Protein AF-A0A3C0NCZ4-F1 (afdb_monomer_lite)

Structure (mmCIF, N/CA/C/O backbone):
data_AF-A0A3C0NCZ4-F1
#
_entry.id   AF-A0A3C0NCZ4-F1
#
loop_
_atom_site.group_PDB
_atom_site.id
_atom_site.type_symbol
_atom_site.label_atom_id
_atom_site.label_alt_id
_atom_site.label_comp_id
_atom_site.label_asym_id
_atom_site.label_entity_id
_atom_site.label_seq_id
_atom_site.pdbx_PDB_ins_code
_atom_site.Cartn_x
_atom_site.Cartn_y
_atom_site.Cartn_z
_atom_site.occupancy
_atom_site.B_iso_or_equiv
_atom_site.auth_seq_id
_atom_site.auth_comp_id
_atom_site.auth_asym_id
_atom_site.auth_atom_id
_atom_site.pdbx_PDB_model_num
ATOM 1 N N . ALA A 1 1 ? 17.214 -23.694 -13.775 1.00 41.09 1 ALA A N 1
ATOM 2 C CA . ALA A 1 1 ? 17.554 -22.302 -14.119 1.00 41.09 1 ALA A CA 1
ATOM 3 C C . ALA A 1 1 ? 17.420 -21.487 -12.843 1.00 41.09 1 ALA A C 1
ATOM 5 O O . ALA A 1 1 ? 16.549 -21.857 -12.058 1.00 41.09 1 ALA A O 1
ATOM 6 N N . PRO A 1 2 ? 18.262 -20.471 -12.589 1.00 42.22 2 PRO A N 1
ATOM 7 C CA . PRO A 1 2 ? 17.908 -19.481 -11.577 1.00 42.22 2 PRO A CA 1
ATOM 8 C C . PRO A 1 2 ? 16.531 -18.892 -11.939 1.00 42.22 2 PRO A C 1
ATOM 10 O O . PRO A 1 2 ? 16.208 -18.848 -13.135 1.00 42.22 2 PRO A O 1
ATOM 13 N N . PRO A 1 3 ? 15.695 -18.531 -10.954 1.00 46.59 3 PRO A N 1
ATOM 14 C CA . PRO A 1 3 ? 14.452 -17.834 -11.245 1.00 46.59 3 PRO A CA 1
ATOM 15 C C . PRO A 1 3 ? 14.776 -16.555 -12.022 1.00 46.59 3 PRO A C 1
ATOM 17 O O . PRO A 1 3 ? 15.816 -15.933 -11.803 1.00 46.59 3 PRO A O 1
ATOM 20 N N . LEU A 1 4 ? 13.936 -16.238 -13.009 1.00 49.03 4 LEU A N 1
ATOM 21 C CA . LEU A 1 4 ? 14.057 -15.007 -13.784 1.00 49.03 4 LEU A CA 1
A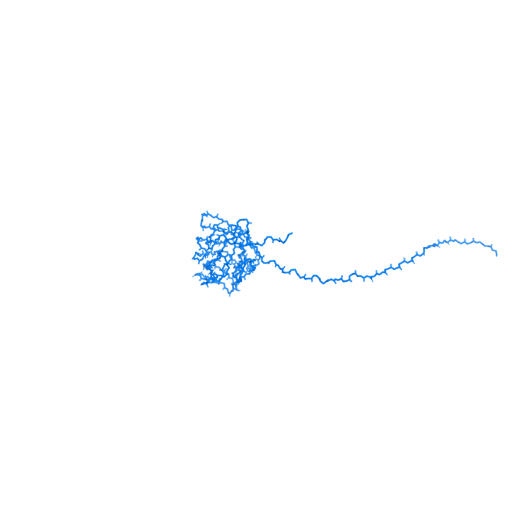TOM 22 C C . LEU A 1 4 ? 13.953 -13.840 -12.801 1.00 49.03 4 LEU A C 1
ATOM 24 O O . LEU A 1 4 ? 12.916 -13.665 -12.166 1.00 49.03 4 LEU A O 1
ATOM 28 N N . GLN A 1 5 ? 15.057 -13.118 -12.632 1.00 53.00 5 GLN A N 1
ATOM 29 C CA . GLN A 1 5 ? 15.050 -11.838 -11.943 1.00 53.00 5 GLN A CA 1
ATOM 30 C C . GLN A 1 5 ? 14.248 -10.872 -12.804 1.00 53.00 5 GLN A C 1
ATOM 32 O O . GLN A 1 5 ? 14.475 -10.837 -14.018 1.00 53.00 5 GLN A O 1
ATOM 37 N N . ALA A 1 6 ? 13.386 -10.074 -12.173 1.00 58.12 6 ALA A N 1
ATOM 38 C CA . ALA A 1 6 ? 12.921 -8.853 -12.805 1.00 58.12 6 ALA A CA 1
ATOM 39 C C . ALA A 1 6 ? 14.141 -8.070 -13.320 1.00 58.12 6 ALA A C 1
ATOM 41 O O . ALA A 1 6 ? 15.210 -8.086 -12.714 1.00 58.12 6 ALA A O 1
ATOM 42 N N . THR A 1 7 ? 14.015 -7.401 -14.454 1.00 64.50 7 THR A N 1
ATOM 43 C CA . THR A 1 7 ? 15.076 -6.604 -15.080 1.00 64.50 7 THR A CA 1
ATOM 44 C C . THR A 1 7 ? 14.614 -5.189 -15.395 1.00 64.50 7 THR A C 1
ATOM 46 O O . THR A 1 7 ? 15.454 -4.317 -15.618 1.00 64.50 7 THR A O 1
ATOM 49 N N . THR A 1 8 ? 13.297 -4.939 -15.411 1.00 76.00 8 THR A N 1
ATOM 50 C CA . THR A 1 8 ? 12.724 -3.640 -15.785 1.00 76.00 8 THR A CA 1
ATOM 51 C C . THR A 1 8 ? 11.415 -3.319 -15.056 1.00 76.00 8 THR A C 1
ATOM 53 O O . THR A 1 8 ? 10.617 -4.205 -14.755 1.00 76.00 8 THR A O 1
ATOM 56 N N . LEU A 1 9 ? 11.177 -2.025 -14.819 1.00 86.62 9 LEU A N 1
ATOM 57 C CA . LEU A 1 9 ? 9.865 -1.471 -14.470 1.00 86.62 9 LEU A CA 1
ATOM 58 C C . LEU A 1 9 ? 9.147 -0.989 -15.737 1.00 86.62 9 LEU A C 1
ATOM 60 O O . LEU A 1 9 ? 9.781 -0.519 -16.683 1.00 86.62 9 LEU A O 1
ATOM 64 N N . SER A 1 10 ? 7.817 -1.091 -15.760 1.00 83.50 10 SER A N 1
ATOM 65 C CA . SER A 1 10 ? 6.991 -0.614 -16.877 1.00 83.50 10 SER A CA 1
ATOM 66 C C . SER A 1 10 ? 6.644 0.868 -16.764 1.00 83.50 10 SER A C 1
ATOM 68 O O . SER A 1 10 ? 6.458 1.537 -17.785 1.00 83.50 10 SER A O 1
ATOM 70 N N . SER A 1 11 ? 6.517 1.388 -15.539 1.00 83.69 11 SER A N 1
ATOM 71 C CA . SER A 1 11 ? 6.101 2.767 -15.308 1.00 83.69 11 SER A CA 1
ATOM 72 C C . SER A 1 11 ? 6.421 3.263 -13.900 1.00 83.69 11 SER A C 1
ATOM 74 O O . SER A 1 11 ? 6.084 2.593 -12.926 1.00 83.69 11 SER A O 1
ATOM 76 N N . ALA A 1 12 ? 6.921 4.500 -13.839 1.00 87.19 12 ALA A N 1
ATOM 77 C CA . ALA A 1 12 ? 6.997 5.348 -12.644 1.00 87.19 12 ALA A CA 1
ATOM 78 C C . ALA A 1 12 ? 5.693 6.136 -12.365 1.00 87.19 12 ALA A C 1
ATOM 80 O O . ALA A 1 12 ? 5.651 7.115 -11.624 1.00 87.19 12 ALA A O 1
ATOM 81 N N . SER A 1 13 ? 4.612 5.822 -13.088 1.00 89.75 13 SER A N 1
ATOM 82 C CA . SER A 1 13 ? 3.319 6.499 -12.967 1.00 89.75 13 SER A CA 1
ATOM 83 C C . SER A 1 13 ? 2.225 5.499 -12.621 1.00 89.75 13 SER A C 1
ATOM 85 O O . SER A 1 13 ? 1.269 5.298 -13.378 1.00 89.75 13 SER A O 1
ATOM 87 N N . THR A 1 14 ? 2.361 4.885 -11.451 1.00 94.19 14 THR A N 1
ATOM 88 C CA . THR A 1 14 ? 1.405 3.906 -10.931 1.00 94.19 14 THR A CA 1
ATOM 89 C C . THR A 1 14 ? 0.180 4.597 -10.357 1.00 94.19 14 THR A C 1
ATOM 91 O O . THR A 1 14 ? 0.262 5.676 -9.780 1.00 94.19 14 THR A O 1
ATOM 94 N N . SER A 1 15 ? -0.986 3.987 -10.533 1.00 95.56 15 SER A N 1
ATOM 95 C CA . SER A 1 15 ? -2.255 4.466 -9.993 1.00 95.56 15 SER A CA 1
ATOM 96 C C . SER A 1 15 ? -3.005 3.302 -9.364 1.00 95.56 15 SER A C 1
ATOM 98 O O . SER A 1 15 ? -2.612 2.144 -9.516 1.00 95.56 15 SER A O 1
ATOM 100 N N . GLY A 1 16 ? -4.124 3.592 -8.710 1.00 94.56 16 GLY A N 1
ATOM 101 C CA . GLY A 1 16 ? -4.968 2.608 -8.040 1.00 94.56 16 GLY A CA 1
ATOM 102 C C . GLY A 1 16 ? -5.447 1.497 -8.962 1.00 94.56 16 GLY A C 1
ATOM 103 O O . GLY A 1 16 ? -5.660 0.379 -8.498 1.00 94.56 16 GLY A O 1
ATOM 104 N N . TYR A 1 17 ? -5.561 1.792 -10.257 1.00 95.88 17 TYR A N 1
ATOM 105 C CA . TYR A 1 17 ? -5.889 0.823 -11.297 1.00 95.88 17 TYR A CA 1
ATOM 106 C C . TYR A 1 17 ? -4.787 -0.232 -11.483 1.00 95.88 17 TYR A C 1
ATOM 108 O O . TYR A 1 17 ? -5.081 -1.421 -11.581 1.00 95.88 17 TYR A O 1
ATOM 116 N N . HIS A 1 18 ? -3.519 0.187 -11.495 1.00 95.88 18 HIS A N 1
ATOM 117 C CA . HIS A 1 18 ? -2.373 -0.693 -11.743 1.00 95.88 18 HIS A CA 1
ATOM 118 C C . HIS A 1 18 ? -2.085 -1.651 -10.580 1.00 95.88 18 HIS A C 1
ATOM 120 O O . HIS A 1 18 ? -1.443 -2.671 -10.779 1.00 95.88 18 HIS A O 1
ATOM 126 N N . MET A 1 19 ? -2.583 -1.348 -9.381 1.00 96.38 19 MET A N 1
ATOM 127 C CA . MET A 1 19 ? -2.298 -2.101 -8.155 1.00 96.38 19 MET A CA 1
ATOM 128 C C . MET A 1 19 ? -3.267 -3.266 -7.902 1.00 96.38 19 MET A C 1
ATOM 130 O O . MET A 1 19 ? -3.262 -3.840 -6.811 1.00 96.38 19 MET A O 1
ATOM 134 N N . ALA A 1 20 ? -4.128 -3.606 -8.867 1.00 97.12 20 ALA A N 1
ATOM 135 C CA . ALA A 1 20 ? -5.077 -4.709 -8.737 1.00 97.12 20 ALA A CA 1
ATOM 136 C C . ALA A 1 20 ? -4.357 -6.015 -8.358 1.00 97.12 20 ALA A C 1
ATOM 138 O O . ALA A 1 20 ? -3.442 -6.445 -9.049 1.00 97.12 20 ALA A O 1
ATOM 139 N N . GLY A 1 21 ? -4.781 -6.641 -7.258 1.00 97.50 21 GLY A N 1
ATOM 140 C CA . GLY A 1 21 ? -4.110 -7.801 -6.664 1.00 97.50 21 GLY A CA 1
ATOM 141 C C . GLY A 1 21 ? -3.328 -7.491 -5.386 1.00 97.50 21 GLY A C 1
ATOM 142 O O . GLY A 1 21 ? -3.195 -8.390 -4.565 1.00 97.50 21 GLY A O 1
ATOM 143 N N . THR A 1 22 ? -2.904 -6.238 -5.161 1.00 98.44 22 THR A N 1
ATOM 144 C CA . THR A 1 22 ? -2.272 -5.781 -3.902 1.00 98.44 22 THR A CA 1
ATOM 145 C C . THR A 1 22 ? -3.061 -6.257 -2.690 1.00 98.44 22 THR A C 1
ATOM 147 O O . THR A 1 22 ? -4.284 -6.176 -2.676 1.00 98.44 22 THR A O 1
ATOM 150 N N . GLU A 1 23 ? -2.391 -6.716 -1.644 1.00 98.81 23 GLU A N 1
ATOM 151 C CA . GLU A 1 23 ? -3.057 -7.189 -0.434 1.00 98.81 23 GLU A CA 1
ATOM 152 C C . GLU A 1 23 ? -2.975 -6.133 0.665 1.00 98.81 23 GLU A C 1
ATOM 154 O O . GLU A 1 23 ? -1.892 -5.691 1.052 1.00 98.81 23 GLU A O 1
ATOM 159 N N . VAL A 1 24 ? -4.130 -5.753 1.206 1.00 98.88 24 VAL A N 1
ATOM 160 C CA . VAL A 1 24 ? -4.227 -4.857 2.359 1.00 98.88 24 VAL A CA 1
ATOM 161 C C . VAL A 1 24 ? -4.656 -5.670 3.565 1.00 98.88 24 VAL A C 1
ATOM 163 O O . VAL A 1 24 ? -5.721 -6.280 3.552 1.00 98.88 24 VAL A O 1
ATOM 166 N N . THR A 1 25 ? -3.823 -5.676 4.601 1.00 98.88 25 THR A N 1
ATOM 167 C CA . THR A 1 25 ? -4.076 -6.378 5.861 1.00 98.88 25 THR A CA 1
ATOM 168 C C . THR A 1 25 ? -4.256 -5.382 6.996 1.00 98.88 25 THR A C 1
ATOM 170 O O . THR A 1 25 ? -3.382 -4.548 7.241 1.00 98.88 25 THR A O 1
ATOM 173 N N . VAL A 1 26 ? -5.367 -5.498 7.719 1.00 98.81 26 VAL A N 1
ATOM 174 C CA . VAL A 1 26 ? -5.687 -4.699 8.904 1.00 98.81 26 VAL A CA 1
ATOM 175 C C . VAL A 1 26 ? -5.687 -5.610 10.123 1.00 98.81 26 VAL A C 1
ATOM 177 O O . VAL A 1 26 ? -6.422 -6.592 10.161 1.00 98.81 26 VAL A O 1
ATOM 180 N N . ASN A 1 27 ? -4.869 -5.286 11.123 1.00 98.69 27 ASN A N 1
ATOM 181 C CA . ASN A 1 27 ? -4.836 -5.992 12.402 1.00 98.69 27 ASN A CA 1
ATOM 182 C C . ASN A 1 27 ? -5.501 -5.133 13.476 1.00 98.69 27 ASN A C 1
ATOM 184 O O . ASN A 1 27 ? -5.217 -3.937 13.578 1.00 98.69 27 ASN A O 1
ATOM 188 N N . PHE A 1 28 ? -6.354 -5.743 14.293 1.00 98.31 28 PHE A N 1
ATOM 189 C CA . PHE A 1 28 ? -7.167 -5.039 15.285 1.00 98.31 28 PHE A CA 1
ATOM 190 C C . PHE A 1 28 ? -6.631 -5.229 16.708 1.00 98.31 28 PHE A C 1
ATOM 192 O O . PHE A 1 28 ? -6.015 -6.249 17.024 1.00 98.31 28 PHE A O 1
ATOM 199 N N . PHE A 1 29 ? -6.863 -4.248 17.583 1.00 95.00 29 PHE A N 1
ATOM 200 C CA . PHE A 1 29 ? -6.371 -4.267 18.967 1.00 95.00 29 PHE A CA 1
ATOM 201 C C . PHE A 1 29 ? -7.010 -5.351 19.833 1.00 95.00 29 PHE A C 1
ATOM 203 O O . PHE A 1 29 ? -6.341 -5.930 20.689 1.00 95.00 29 PHE A O 1
ATOM 210 N N . SER A 1 30 ? -8.284 -5.663 19.598 1.00 93.81 30 SER A N 1
ATOM 211 C CA . SER A 1 30 ? -8.969 -6.786 20.247 1.00 93.81 30 SER A CA 1
ATOM 212 C C . SER A 1 30 ? -8.443 -8.157 19.802 1.00 93.81 30 SER A C 1
ATOM 214 O O . SER A 1 30 ? -8.836 -9.183 20.363 1.00 93.81 30 SER A O 1
ATOM 216 N N . GLY A 1 31 ? -7.519 -8.179 18.839 1.00 91.06 31 GLY A N 1
ATOM 217 C CA . GLY A 1 31 ? -7.056 -9.369 18.149 1.00 91.06 31 GLY A CA 1
ATOM 218 C C . GLY A 1 31 ? -7.842 -9.616 16.863 1.00 91.06 31 GLY A C 1
ATOM 219 O O . GLY A 1 31 ? -8.908 -9.056 16.626 1.00 91.06 31 GLY A O 1
ATOM 220 N N . GLY A 1 32 ? -7.297 -10.479 16.009 1.00 95.38 32 GLY A N 1
ATOM 221 C CA . GLY A 1 32 ? -7.847 -10.736 14.681 1.00 95.38 32 GLY A CA 1
ATOM 222 C C . GLY A 1 32 ? -7.230 -9.855 13.598 1.00 95.38 32 GLY A C 1
ATOM 223 O O . GLY A 1 32 ? -6.566 -8.849 13.859 1.00 95.38 32 GLY A O 1
ATOM 224 N N . SER A 1 33 ? -7.420 -10.299 12.362 1.00 98.06 33 SER A N 1
ATOM 225 C CA . SER A 1 33 ? -6.849 -9.692 11.170 1.00 98.06 33 SER A CA 1
ATOM 226 C C . SER A 1 33 ? -7.796 -9.903 9.998 1.00 98.06 33 SER A C 1
ATOM 228 O O . SER A 1 33 ? -8.473 -10.932 9.929 1.00 98.06 33 SER A O 1
ATOM 230 N N . GLU A 1 34 ? -7.839 -8.941 9.088 1.00 98.56 34 GLU A N 1
ATOM 231 C CA . GLU A 1 34 ? -8.558 -9.051 7.825 1.00 98.56 34 GLU A CA 1
ATOM 232 C C . GLU A 1 34 ? -7.629 -8.651 6.683 1.00 98.56 34 GLU A C 1
ATOM 234 O O . GLU A 1 34 ? -7.069 -7.555 6.691 1.00 98.56 34 GLU A O 1
ATOM 239 N N . THR A 1 35 ? -7.489 -9.537 5.698 1.00 98.75 35 THR A N 1
ATOM 240 C CA . THR A 1 35 ? -6.734 -9.285 4.468 1.00 98.75 35 THR A CA 1
ATOM 241 C C . THR A 1 35 ? -7.694 -9.245 3.289 1.00 98.75 35 THR A C 1
ATOM 243 O O . THR A 1 35 ? -8.480 -10.172 3.094 1.00 98.75 35 THR A O 1
ATOM 246 N N . VAL A 1 36 ? -7.620 -8.180 2.493 1.00 98.81 36 VAL A N 1
ATOM 247 C CA . VAL A 1 36 ? -8.436 -7.995 1.289 1.00 98.81 36 VAL A CA 1
ATOM 248 C C . VAL A 1 36 ? -7.540 -7.639 0.111 1.00 98.81 36 VAL A C 1
ATOM 250 O O . VAL A 1 36 ? -6.656 -6.789 0.227 1.00 98.81 36 VAL A O 1
ATOM 253 N N . SER A 1 37 ? -7.796 -8.273 -1.034 1.00 98.56 37 SER A N 1
ATOM 254 C CA . SER A 1 37 ? -7.146 -7.934 -2.298 1.00 98.56 37 SER A CA 1
ATOM 255 C C . SER A 1 37 ? -7.750 -6.670 -2.909 1.00 98.56 37 SER A C 1
ATOM 257 O O . SER A 1 37 ? -8.968 -6.491 -2.965 1.00 98.56 37 SER A O 1
ATOM 259 N N . TRP A 1 38 ? -6.875 -5.811 -3.403 1.00 98.56 38 TRP A N 1
ATOM 260 C CA . TRP A 1 38 ? -7.176 -4.566 -4.078 1.00 98.56 38 TRP A CA 1
ATOM 261 C C . TRP A 1 38 ? -7.805 -4.830 -5.441 1.00 98.56 38 TRP A C 1
ATOM 263 O O . TRP A 1 38 ? -7.323 -5.664 -6.211 1.00 98.56 38 TRP A O 1
ATOM 273 N N . ILE A 1 39 ? -8.853 -4.082 -5.763 1.00 98.31 39 ILE A N 1
ATOM 274 C CA . ILE A 1 39 ? -9.523 -4.132 -7.059 1.00 98.31 39 ILE A CA 1
ATOM 275 C C . ILE A 1 39 ? -9.476 -2.763 -7.728 1.00 98.31 39 ILE A C 1
ATOM 277 O O . ILE A 1 39 ? -9.625 -1.730 -7.077 1.00 98.31 39 ILE A O 1
ATOM 281 N N . ALA A 1 40 ? -9.305 -2.754 -9.045 1.00 97.50 40 ALA A N 1
ATOM 282 C CA . ALA A 1 40 ? -9.480 -1.552 -9.845 1.00 97.50 40 ALA A CA 1
ATOM 283 C C . ALA A 1 40 ? -10.974 -1.220 -9.993 1.00 97.50 40 ALA A C 1
ATOM 285 O O . ALA A 1 40 ? -11.786 -2.106 -10.266 1.00 97.50 40 ALA A O 1
ATOM 286 N N . THR A 1 41 ? -11.341 0.051 -9.837 1.00 96.88 41 THR A N 1
ATOM 287 C CA . THR A 1 41 ? -12.735 0.518 -9.960 1.00 96.88 41 THR A CA 1
ATOM 288 C C . THR A 1 41 ? -12.981 1.321 -11.231 1.00 96.88 41 THR A C 1
ATOM 290 O O . THR A 1 41 ? -14.096 1.339 -11.746 1.00 96.88 41 THR A O 1
ATOM 293 N N . ASP A 1 42 ? -11.945 1.981 -11.741 1.00 95.25 42 ASP A N 1
ATOM 294 C CA . ASP A 1 42 ? -11.931 2.702 -13.011 1.00 95.25 42 ASP A CA 1
ATOM 295 C C . ASP A 1 42 ? -10.493 2.734 -13.557 1.00 95.25 42 ASP A C 1
ATOM 297 O O . ASP A 1 42 ? -9.618 2.066 -13.017 1.00 95.25 42 ASP A O 1
ATOM 301 N N . SER A 1 43 ? -10.226 3.501 -14.616 1.00 94.19 43 SER A N 1
ATOM 302 C CA . SER A 1 43 ? -8.907 3.558 -15.263 1.00 94.19 43 SER A CA 1
ATOM 303 C C . SER A 1 43 ? -7.783 4.189 -14.427 1.00 94.19 43 SER A C 1
ATOM 305 O O . SER A 1 43 ? -6.636 4.172 -14.859 1.00 94.19 43 SER A O 1
ATOM 307 N N . MET A 1 44 ? -8.086 4.794 -13.278 1.00 95.31 44 MET A N 1
ATOM 308 C CA . MET A 1 44 ? -7.132 5.514 -12.425 1.00 95.31 44 MET A CA 1
ATOM 309 C C . MET A 1 44 ? -7.245 5.166 -10.936 1.00 95.31 44 MET A C 1
ATOM 311 O O . MET A 1 44 ? -6.372 5.556 -10.161 1.00 95.31 44 MET A O 1
ATOM 315 N N . THR A 1 45 ? -8.311 4.485 -10.526 1.00 97.62 45 THR A N 1
ATOM 316 C CA . THR A 1 45 ? -8.670 4.279 -9.122 1.00 97.62 45 THR A CA 1
ATOM 317 C C . THR A 1 45 ? -8.761 2.800 -8.795 1.00 97.62 45 THR A C 1
ATOM 319 O O . THR A 1 45 ? -9.206 1.984 -9.606 1.00 97.62 45 THR A O 1
ATOM 322 N N . GLY A 1 46 ? -8.401 2.464 -7.561 1.00 98.19 46 GLY A N 1
ATOM 323 C CA . GLY A 1 46 ? -8.719 1.173 -6.980 1.00 98.19 46 GLY A CA 1
ATOM 324 C C . GLY A 1 46 ? -8.974 1.258 -5.482 1.00 98.19 46 GLY A C 1
ATOM 325 O O . GLY A 1 46 ? -8.781 2.305 -4.851 1.00 98.19 46 GLY A O 1
ATOM 326 N N . ILE A 1 47 ? -9.470 0.152 -4.937 1.00 98.56 47 ILE A N 1
ATOM 327 C CA . ILE A 1 47 ? -9.941 0.048 -3.561 1.00 98.56 47 ILE A CA 1
ATOM 328 C C . ILE A 1 47 ? -9.698 -1.355 -2.993 1.00 98.56 47 ILE A C 1
ATOM 330 O O . ILE A 1 47 ? -9.832 -2.355 -3.695 1.00 98.56 47 ILE A O 1
ATOM 334 N N . ALA A 1 48 ? -9.431 -1.430 -1.695 1.00 98.75 48 ALA A N 1
ATOM 335 C CA . ALA A 1 48 ? -9.637 -2.611 -0.866 1.00 98.75 48 ALA A CA 1
ATOM 336 C C . ALA A 1 48 ? -10.664 -2.258 0.219 1.00 98.75 48 ALA A C 1
ATOM 338 O O . ALA A 1 48 ? -10.568 -1.198 0.837 1.00 98.75 48 ALA A O 1
ATOM 339 N N . SER A 1 49 ? -11.668 -3.104 0.444 1.00 98.62 49 SER A N 1
ATOM 340 C CA . SER A 1 49 ? -12.706 -2.849 1.449 1.00 98.62 49 SER A CA 1
ATOM 341 C C . SER A 1 49 ? -12.986 -4.107 2.249 1.00 98.62 49 SER A C 1
ATOM 343 O O . SER A 1 49 ? -13.306 -5.143 1.671 1.00 98.62 49 SER A O 1
ATOM 345 N N . GLY A 1 50 ? -12.904 -3.984 3.569 1.00 98.19 50 GLY A N 1
ATOM 346 C CA . GLY A 1 50 ? -13.238 -5.041 4.512 1.00 98.19 50 GLY A CA 1
ATOM 347 C C . GLY A 1 50 ? -14.329 -4.608 5.482 1.00 98.19 50 GLY A C 1
ATOM 348 O O . GLY A 1 50 ? -15.138 -3.713 5.212 1.00 98.19 50 GLY A O 1
ATOM 349 N N . THR A 1 51 ? -14.360 -5.249 6.641 1.00 97.62 51 THR A N 1
ATOM 350 C CA . THR A 1 51 ? -15.385 -5.041 7.658 1.00 97.62 51 THR A CA 1
ATOM 351 C C . THR A 1 51 ? -15.134 -3.741 8.422 1.00 97.62 51 THR A C 1
ATOM 353 O O . THR A 1 51 ? -14.278 -3.664 9.299 1.00 97.62 51 THR A O 1
ATOM 356 N N . ASN A 1 52 ? -15.932 -2.710 8.125 1.00 98.06 52 ASN A N 1
ATOM 357 C CA . ASN A 1 52 ? -15.823 -1.355 8.691 1.00 98.06 52 ASN A CA 1
ATOM 358 C C . ASN A 1 52 ? -14.536 -0.605 8.327 1.00 98.06 52 ASN A C 1
ATOM 360 O O . ASN A 1 52 ? -14.186 0.361 9.006 1.00 98.06 52 ASN A O 1
ATOM 364 N N . TRP A 1 53 ? -13.843 -1.010 7.266 1.00 98.69 53 TRP A N 1
ATOM 365 C CA . TRP A 1 53 ? -12.728 -0.246 6.725 1.00 98.69 53 TRP A CA 1
ATOM 366 C C . TRP A 1 53 ? -12.680 -0.285 5.212 1.00 98.69 53 TRP A C 1
ATOM 368 O O . TRP A 1 53 ? -13.166 -1.214 4.566 1.00 98.69 53 TRP A O 1
ATOM 378 N N . SER A 1 54 ? -12.047 0.735 4.655 1.00 98.75 54 SER A N 1
ATOM 379 C CA . SER A 1 54 ? -11.694 0.775 3.249 1.00 98.75 54 SER A CA 1
ATOM 380 C C . SER A 1 54 ? -10.392 1.527 3.051 1.00 98.75 54 SER A C 1
ATOM 382 O O . SER A 1 54 ? -10.026 2.410 3.827 1.00 98.75 54 SER A O 1
ATOM 384 N N . MET A 1 55 ? -9.690 1.171 1.989 1.00 98.75 55 MET A N 1
ATOM 385 C CA . MET A 1 55 ? -8.505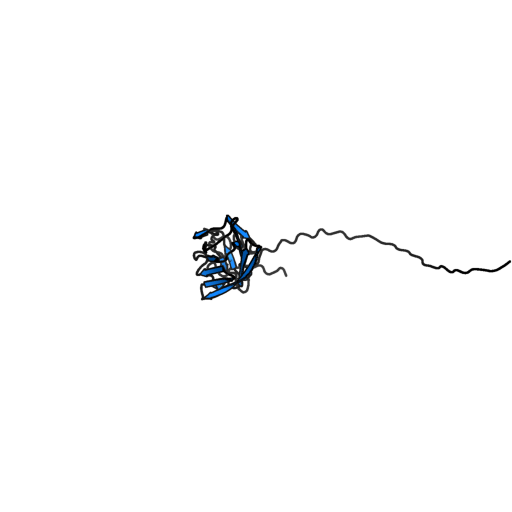 1.854 1.525 1.00 98.75 55 MET A CA 1
ATOM 386 C C . MET A 1 55 ? -8.646 2.112 0.035 1.00 98.75 55 MET A C 1
ATOM 388 O O . MET A 1 55 ? -8.940 1.186 -0.710 1.00 98.75 55 MET A O 1
ATOM 392 N N . SER A 1 56 ? -8.444 3.349 -0.401 1.00 98.69 56 SER A N 1
ATOM 393 C CA . SER A 1 56 ? -8.521 3.722 -1.814 1.00 98.69 56 SER A CA 1
ATOM 394 C C . SER A 1 56 ? -7.325 4.555 -2.228 1.00 98.69 56 SER A C 1
ATOM 396 O O . SER A 1 56 ? -6.807 5.337 -1.431 1.00 98.69 56 SER A O 1
ATOM 398 N N . GLN A 1 57 ? -6.952 4.453 -3.494 1.00 98.31 57 GLN A N 1
ATOM 399 C CA . GLN A 1 57 ? -5.954 5.309 -4.116 1.00 98.31 57 GLN A CA 1
ATOM 400 C C . GLN A 1 57 ? -6.461 5.675 -5.510 1.00 98.31 57 GLN A C 1
ATOM 402 O O . GLN A 1 57 ? -6.975 4.815 -6.230 1.00 98.31 57 GLN A O 1
ATOM 407 N N . SER A 1 58 ? -6.365 6.958 -5.858 1.00 96.50 58 SER A N 1
ATOM 408 C CA . SER A 1 58 ? -6.709 7.463 -7.186 1.00 96.50 58 SER A CA 1
ATOM 409 C C . SER A 1 58 ? -5.590 8.328 -7.749 1.00 96.50 58 SER A C 1
ATOM 411 O O . SER A 1 58 ? -4.892 9.032 -7.015 1.00 96.50 58 SER A O 1
ATOM 413 N N . ASN A 1 59 ? -5.483 8.339 -9.078 1.00 95.12 59 ASN A N 1
ATOM 414 C CA . ASN A 1 59 ? -4.436 9.047 -9.819 1.00 95.12 59 ASN A CA 1
ATOM 415 C C . ASN A 1 59 ? -3.031 8.502 -9.515 1.00 95.12 59 ASN A C 1
ATOM 417 O O . ASN A 1 59 ? -2.882 7.436 -8.932 1.00 95.12 59 ASN A O 1
ATOM 421 N N . ASN A 1 60 ? -1.991 9.205 -9.963 1.00 96.56 60 ASN A N 1
ATOM 422 C CA . ASN A 1 60 ? -0.606 8.775 -9.789 1.00 96.56 60 ASN A CA 1
ATOM 423 C C . ASN A 1 60 ? -0.196 8.781 -8.297 1.00 96.56 60 ASN A C 1
ATOM 425 O O . ASN A 1 60 ? -0.341 9.814 -7.646 1.00 96.56 60 ASN A O 1
ATOM 429 N N . THR A 1 61 ? 0.346 7.678 -7.773 1.00 97.62 61 THR A N 1
ATOM 430 C CA . THR A 1 61 ? 0.765 7.486 -6.368 1.00 97.62 61 THR A CA 1
ATOM 431 C C . THR A 1 61 ? 1.841 8.449 -5.873 1.00 97.62 61 THR A C 1
ATOM 433 O O . THR A 1 61 ? 1.868 8.763 -4.683 1.00 97.62 61 THR A O 1
ATOM 436 N N . PHE A 1 62 ? 2.647 9.021 -6.766 1.00 96.88 62 PHE A N 1
ATOM 437 C CA . PHE A 1 62 ? 3.672 10.013 -6.436 1.00 96.88 62 PHE A CA 1
ATOM 438 C C . PHE A 1 62 ? 3.078 11.297 -5.822 1.00 96.88 62 PHE A C 1
ATOM 440 O O . PHE A 1 62 ? 3.708 12.009 -5.026 1.00 96.88 62 PHE A O 1
ATOM 447 N N . SER A 1 63 ? 1.833 11.622 -6.188 1.00 95.62 63 SER A N 1
ATOM 448 C CA . SER A 1 63 ? 1.160 12.867 -5.784 1.00 95.62 63 SER A CA 1
ATOM 449 C C . SER A 1 63 ? -0.279 12.693 -5.295 1.00 95.62 63 SER A C 1
ATOM 451 O O . SER A 1 63 ? -0.757 13.517 -4.514 1.00 95.62 63 SER A O 1
ATOM 453 N N . GLY A 1 64 ? -0.963 11.640 -5.734 1.00 97.00 64 GLY A N 1
ATOM 454 C CA . GLY A 1 64 ? -2.325 11.286 -5.368 1.00 97.00 64 GLY A CA 1
ATOM 455 C C . GLY A 1 64 ? -2.362 10.535 -4.037 1.00 97.00 64 GLY A C 1
ATOM 456 O O . GLY A 1 64 ? -1.622 9.563 -3.871 1.00 97.00 64 GLY A O 1
ATOM 457 N N . PRO A 1 65 ? -3.206 10.959 -3.080 1.00 97.94 65 PRO A N 1
ATOM 458 C CA . PRO A 1 65 ? -3.226 10.355 -1.763 1.00 97.94 65 PRO A CA 1
ATOM 459 C C . PRO A 1 65 ? -3.889 8.984 -1.739 1.00 97.94 65 PRO A C 1
ATOM 461 O O . PRO A 1 65 ? -4.907 8.730 -2.386 1.00 97.94 65 PRO A O 1
ATOM 464 N N . TRP A 1 66 ? -3.333 8.141 -0.883 1.00 98.69 66 TRP A N 1
ATOM 465 C CA . TRP A 1 66 ? -3.992 6.985 -0.315 1.00 98.69 66 TRP A CA 1
ATOM 466 C C . TRP A 1 66 ? -4.924 7.456 0.797 1.00 98.69 66 TRP A C 1
ATOM 468 O O . TRP A 1 66 ? -4.518 8.231 1.664 1.00 98.69 66 TRP A O 1
ATOM 478 N N . ILE A 1 67 ? -6.165 6.980 0.785 1.00 98.75 67 ILE A N 1
ATOM 479 C CA . ILE A 1 67 ? -7.168 7.275 1.809 1.00 98.75 67 ILE A CA 1
ATOM 480 C C . ILE A 1 67 ? -7.519 5.975 2.518 1.00 98.75 67 ILE A C 1
ATOM 482 O O . ILE A 1 67 ? -8.054 5.065 1.891 1.00 98.75 67 ILE A O 1
ATOM 486 N N . PHE A 1 68 ? -7.245 5.904 3.817 1.00 98.81 68 PHE A N 1
ATOM 487 C CA . PHE A 1 68 ? -7.661 4.810 4.687 1.00 98.81 68 PHE A CA 1
ATOM 488 C C . PHE A 1 68 ? -8.773 5.288 5.618 1.00 98.81 68 PHE A C 1
ATOM 490 O O . PHE A 1 68 ? -8.637 6.316 6.281 1.00 98.81 68 PHE A O 1
ATOM 497 N N . ASN A 1 69 ? -9.871 4.543 5.663 1.00 98.69 69 ASN A N 1
ATOM 498 C CA . ASN A 1 69 ? -11.022 4.799 6.516 1.00 98.69 69 ASN A CA 1
ATOM 499 C C . ASN A 1 69 ? -11.268 3.594 7.406 1.00 98.69 69 ASN A C 1
ATOM 501 O O . ASN A 1 69 ? -11.280 2.467 6.919 1.00 98.69 69 ASN A O 1
ATOM 505 N N . TYR A 1 70 ? -11.555 3.841 8.677 1.00 98.62 70 TYR A N 1
ATOM 506 C CA . TYR A 1 70 ? -12.014 2.835 9.616 1.00 98.62 70 TYR A CA 1
ATOM 507 C C . TYR A 1 70 ? -13.113 3.414 10.515 1.00 98.62 70 TYR A C 1
ATOM 509 O O . TYR A 1 70 ? -12.948 4.463 11.142 1.00 98.62 70 TYR A O 1
ATOM 517 N N . SER A 1 71 ? -14.243 2.713 10.579 1.00 97.88 71 SER A N 1
ATOM 518 C CA . SER A 1 71 ? -15.451 3.107 11.313 1.00 97.88 71 SER A CA 1
ATOM 519 C C . SER A 1 71 ? -15.944 2.028 12.282 1.00 97.88 71 SER A C 1
ATOM 521 O O . SER A 1 71 ? -17.112 2.039 12.671 1.00 97.88 71 SER A O 1
ATOM 523 N N . GLY A 1 72 ? -15.098 1.049 12.616 1.00 96.31 72 GLY A N 1
ATOM 524 C CA . GLY A 1 72 ? -15.444 -0.010 13.562 1.00 96.31 72 GLY A CA 1
ATOM 525 C C . GLY A 1 72 ? -15.419 0.465 15.019 1.00 96.31 72 GLY A C 1
ATOM 526 O O . GLY A 1 72 ? -14.961 1.563 15.325 1.00 96.31 72 GLY A O 1
ATOM 527 N N . LEU A 1 73 ? -15.936 -0.379 15.918 1.00 94.12 73 LEU A N 1
ATOM 528 C CA . LEU A 1 73 ? -15.996 -0.095 17.361 1.00 94.12 73 LEU A CA 1
ATOM 529 C C . LEU A 1 73 ? -14.687 -0.410 18.106 1.00 94.12 73 LEU A C 1
ATOM 531 O O . LEU A 1 73 ? -14.459 0.150 19.174 1.00 94.12 73 LEU A O 1
ATOM 535 N N . ASP A 1 74 ? -13.861 -1.314 17.572 1.00 95.31 74 ASP A N 1
ATOM 536 C CA . ASP A 1 74 ? -12.483 -1.528 18.041 1.00 95.31 74 ASP A CA 1
ATOM 537 C C . ASP A 1 74 ? -11.555 -0.447 17.453 1.00 95.31 74 ASP A C 1
ATOM 539 O O . ASP A 1 74 ? -12.033 0.495 16.832 1.00 95.31 74 ASP A O 1
ATOM 543 N N . SER A 1 75 ? -10.241 -0.586 17.569 1.00 97.25 75 SER A N 1
ATOM 544 C CA . SER A 1 75 ? -9.250 0.246 16.894 1.00 97.25 75 SER A CA 1
ATOM 545 C C . SER A 1 75 ? -8.259 -0.595 16.089 1.00 97.25 75 SER A C 1
ATOM 547 O O . SER A 1 75 ? -8.021 -1.771 16.377 1.00 97.25 75 SER A O 1
ATOM 549 N N . VAL A 1 76 ? -7.671 0.011 15.059 1.00 98.56 76 VAL A N 1
ATOM 550 C CA . VAL A 1 76 ? -6.660 -0.646 14.220 1.00 98.56 76 VAL A CA 1
ATOM 551 C C . VAL A 1 76 ? -5.295 -0.559 14.901 1.00 98.56 76 VAL A C 1
ATOM 553 O O . VAL A 1 76 ? -4.820 0.532 15.207 1.00 98.56 76 VAL A O 1
ATOM 556 N N . ALA A 1 77 ? -4.659 -1.706 15.130 1.00 98.62 77 ALA A N 1
ATOM 557 C CA . ALA A 1 77 ? -3.311 -1.806 15.683 1.00 98.62 77 ALA A CA 1
ATOM 558 C C . ALA A 1 77 ? -2.239 -1.612 14.609 1.00 98.62 77 ALA A C 1
ATOM 560 O O . ALA A 1 77 ? -1.256 -0.897 14.820 1.00 98.62 77 ALA A O 1
ATOM 561 N N . SER A 1 78 ? -2.435 -2.222 13.439 1.00 98.75 78 SER A N 1
ATOM 562 C CA . SER A 1 78 ? -1.539 -2.037 12.303 1.00 98.75 78 SER A CA 1
ATOM 563 C C . SER A 1 78 ? -2.240 -2.208 10.963 1.00 98.75 78 SER A C 1
ATOM 565 O O . SER A 1 78 ? -3.241 -2.914 10.838 1.00 98.75 78 SER A O 1
ATOM 567 N N . LEU A 1 79 ? -1.671 -1.545 9.963 1.00 98.81 79 LEU A N 1
ATOM 568 C CA . LEU A 1 79 ? -2.048 -1.606 8.560 1.00 98.81 79 LEU A CA 1
ATOM 569 C C . LEU A 1 79 ? -0.814 -2.043 7.771 1.00 98.81 79 LEU A C 1
ATOM 571 O O . LEU A 1 79 ? 0.255 -1.451 7.917 1.00 98.81 79 LEU A O 1
ATOM 575 N N . MET A 1 80 ? -0.952 -3.070 6.943 1.00 98.88 80 MET A N 1
ATOM 576 C CA . MET A 1 80 ? 0.102 -3.560 6.060 1.00 98.88 80 MET A CA 1
ATOM 577 C C . MET A 1 80 ? -0.408 -3.588 4.624 1.00 98.88 80 MET A C 1
ATOM 579 O O . MET A 1 80 ? -1.496 -4.095 4.363 1.00 98.88 80 MET A O 1
ATOM 583 N N . ILE A 1 81 ? 0.394 -3.064 3.706 1.00 98.88 81 ILE A N 1
ATOM 584 C CA . ILE A 1 81 ? 0.113 -3.033 2.274 1.00 98.88 81 ILE A CA 1
ATOM 585 C C . ILE A 1 81 ? 1.222 -3.829 1.592 1.00 98.88 81 ILE A C 1
ATOM 587 O O . ILE A 1 81 ? 2.375 -3.398 1.606 1.00 98.88 81 ILE A O 1
ATOM 591 N N . ASN A 1 82 ? 0.877 -4.990 1.040 1.00 98.75 82 ASN A N 1
ATOM 592 C CA . ASN A 1 82 ? 1.765 -5.849 0.262 1.00 98.75 82 ASN A CA 1
ATOM 593 C C . ASN A 1 82 ? 1.440 -5.671 -1.223 1.00 98.75 82 ASN A C 1
ATOM 595 O O . ASN A 1 82 ? 0.415 -6.156 -1.703 1.00 98.75 82 ASN A O 1
ATOM 599 N N . VAL A 1 83 ? 2.302 -4.950 -1.935 1.00 98.38 83 VAL A N 1
ATOM 600 C CA . VAL A 1 83 ? 2.070 -4.534 -3.325 1.00 98.38 83 VAL A CA 1
ATOM 601 C C . VAL A 1 83 ? 2.566 -5.547 -4.362 1.00 98.38 83 VAL A C 1
ATOM 603 O O . VAL A 1 83 ? 2.133 -5.517 -5.513 1.00 98.38 83 VAL A O 1
ATOM 606 N N . ILE A 1 84 ? 3.387 -6.519 -3.949 1.00 97.00 84 ILE A N 1
ATOM 607 C CA . ILE A 1 84 ? 3.977 -7.524 -4.850 1.00 97.00 84 ILE A CA 1
ATOM 608 C C . ILE A 1 84 ? 2.916 -8.318 -5.633 1.00 97.00 84 ILE A C 1
ATOM 610 O O . ILE A 1 84 ? 3.074 -8.448 -6.847 1.00 97.00 84 ILE A O 1
ATOM 614 N N . PRO A 1 85 ? 1.815 -8.820 -5.029 1.00 96.94 85 PRO A N 1
ATOM 615 C CA . PRO A 1 85 ? 0.785 -9.537 -5.786 1.00 96.94 85 PRO A CA 1
ATOM 616 C C . PRO A 1 85 ? 0.067 -8.664 -6.826 1.00 96.94 85 PRO A C 1
ATOM 618 O O . PRO A 1 85 ? -0.498 -9.194 -7.778 1.00 96.94 85 PRO A O 1
ATOM 621 N N . GLY A 1 86 ? 0.103 -7.336 -6.660 1.00 96.56 86 GLY A N 1
ATOM 622 C CA . GLY A 1 86 ? -0.374 -6.364 -7.644 1.00 96.56 86 GLY A CA 1
ATOM 623 C C . GLY A 1 86 ? 0.642 -6.034 -8.738 1.00 96.56 86 GLY A C 1
ATOM 624 O O . GLY A 1 86 ? 0.380 -5.164 -9.558 1.00 96.56 86 GLY A O 1
ATOM 625 N N . ASN A 1 87 ? 1.793 -6.711 -8.756 1.00 96.06 87 ASN A N 1
ATOM 626 C CA . ASN A 1 87 ? 2.928 -6.422 -9.626 1.00 96.06 87 ASN A CA 1
ATOM 627 C C . ASN A 1 87 ? 3.440 -4.975 -9.506 1.00 96.06 87 ASN A C 1
ATOM 629 O O . ASN A 1 87 ? 3.835 -4.354 -10.496 1.00 96.06 87 ASN A O 1
ATOM 633 N N . THR A 1 88 ? 3.419 -4.424 -8.294 1.00 96.81 88 THR A N 1
ATOM 634 C CA . THR A 1 88 ? 3.937 -3.085 -8.010 1.00 96.81 88 THR A CA 1
ATOM 635 C C . THR A 1 88 ? 4.918 -3.107 -6.838 1.00 96.81 88 THR A C 1
ATOM 637 O O . THR A 1 88 ? 5.053 -4.093 -6.112 1.00 96.81 88 THR A O 1
ATOM 640 N N . THR A 1 89 ? 5.658 -2.017 -6.678 1.00 97.75 89 THR A N 1
ATOM 641 C CA . THR A 1 89 ? 6.651 -1.807 -5.618 1.00 97.75 89 THR A CA 1
ATOM 642 C C . THR A 1 89 ? 6.529 -0.391 -5.091 1.00 97.75 89 THR A C 1
ATOM 644 O O . THR A 1 89 ? 6.157 0.494 -5.844 1.00 97.75 89 THR A O 1
ATOM 647 N N . PHE A 1 90 ? 6.867 -0.140 -3.833 1.00 98.38 90 PHE A N 1
ATOM 648 C CA . PHE A 1 90 ? 7.055 1.216 -3.327 1.00 98.38 90 PHE A CA 1
ATOM 649 C C . PHE A 1 90 ? 8.408 1.778 -3.775 1.00 98.38 90 PHE A C 1
ATOM 651 O O . PHE A 1 90 ? 9.394 1.063 -3.622 1.00 98.38 90 PHE A O 1
ATOM 658 N N . ASP A 1 91 ? 8.463 3.030 -4.245 1.00 97.62 91 ASP A N 1
ATOM 659 C CA . ASP A 1 91 ? 9.711 3.790 -4.461 1.00 97.62 91 ASP A CA 1
ATOM 660 C C . ASP A 1 91 ? 9.865 4.854 -3.366 1.00 97.62 91 ASP A C 1
ATOM 662 O O . ASP A 1 91 ? 9.005 5.709 -3.132 1.00 97.62 91 ASP A O 1
ATOM 666 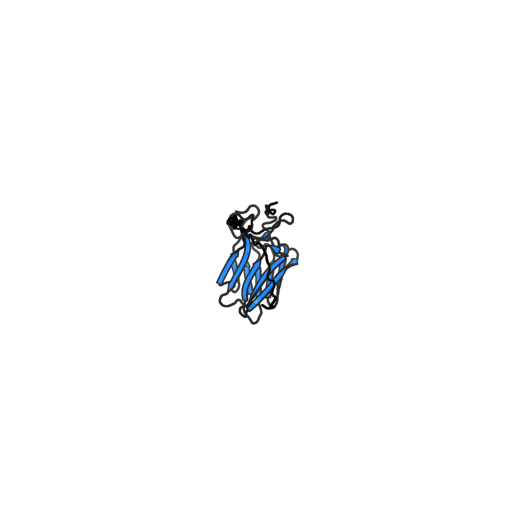N N . THR A 1 92 ? 10.980 4.778 -2.646 1.00 97.19 92 THR A N 1
ATOM 667 C CA . THR A 1 92 ? 11.222 5.551 -1.431 1.00 97.19 92 THR A CA 1
ATOM 668 C C . THR A 1 92 ? 12.261 6.660 -1.586 1.00 97.19 92 THR A C 1
ATOM 670 O O . THR A 1 92 ? 12.406 7.461 -0.662 1.00 97.19 92 THR A O 1
ATOM 673 N N . ILE A 1 93 ? 12.978 6.778 -2.710 1.00 95.12 93 ILE A N 1
ATOM 674 C CA . ILE A 1 93 ? 14.065 7.766 -2.832 1.00 95.12 93 ILE A CA 1
ATOM 675 C C . ILE A 1 93 ? 13.652 8.962 -3.689 1.00 95.12 93 ILE A C 1
ATOM 677 O O . ILE A 1 93 ? 13.470 8.885 -4.896 1.00 95.12 93 ILE A O 1
ATOM 681 N N . SER A 1 94 ? 13.579 10.133 -3.053 1.00 92.19 94 SER A N 1
ATOM 682 C CA . SER A 1 94 ? 13.235 11.388 -3.727 1.00 92.19 94 SER A CA 1
ATOM 683 C C . SER A 1 94 ? 14.449 12.111 -4.317 1.00 92.19 94 SER A C 1
ATOM 685 O O . SER A 1 94 ? 15.528 12.122 -3.723 1.00 92.19 94 SER A O 1
ATOM 687 N N . GLY A 1 95 ? 14.233 12.862 -5.399 1.00 86.75 95 GLY A N 1
ATOM 688 C CA . GLY A 1 95 ? 15.174 13.864 -5.920 1.00 86.75 95 GLY A CA 1
ATOM 689 C C . GLY A 1 95 ? 16.253 13.314 -6.852 1.00 86.75 95 GLY A C 1
ATOM 690 O O . GLY A 1 95 ? 16.964 14.099 -7.485 1.00 86.75 95 GLY A O 1
ATOM 691 N N . ARG A 1 96 ? 16.362 11.989 -6.956 1.00 88.88 96 ARG A N 1
ATOM 692 C CA . ARG A 1 96 ? 17.134 11.302 -7.981 1.00 88.88 96 ARG A CA 1
ATOM 693 C C . ARG A 1 96 ? 16.652 9.858 -8.105 1.00 88.88 96 ARG A C 1
ATOM 695 O O . ARG A 1 96 ? 16.594 9.156 -7.105 1.00 88.88 96 ARG A O 1
ATOM 702 N N . GLU A 1 97 ? 16.486 9.419 -9.343 1.00 92.69 97 GLU A N 1
ATOM 703 C CA . GLU A 1 97 ? 16.342 8.009 -9.700 1.00 92.69 97 GLU A CA 1
ATOM 704 C C . GL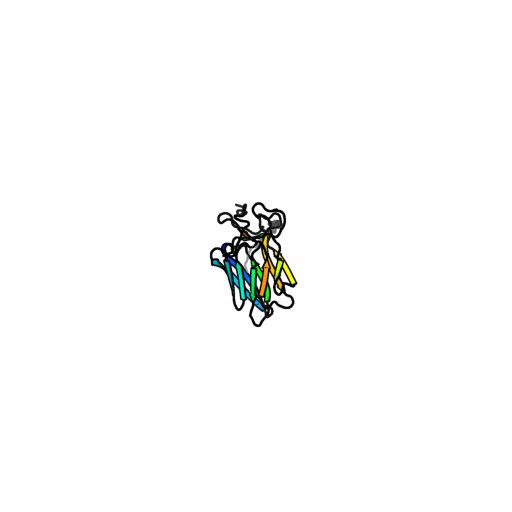U A 1 97 ? 17.622 7.224 -9.386 1.00 92.69 97 GLU A C 1
ATOM 706 O O . GLU A 1 97 ? 18.722 7.585 -9.842 1.00 92.69 97 GLU A O 1
ATOM 711 N N . VAL A 1 98 ? 17.485 6.155 -8.596 1.00 93.06 98 VAL A N 1
ATOM 712 C CA . VAL A 1 98 ? 18.587 5.225 -8.309 1.00 93.06 98 VAL A CA 1
ATOM 713 C C . VAL A 1 98 ? 18.358 3.847 -8.920 1.00 93.06 98 VAL A C 1
ATOM 715 O O . VAL A 1 98 ? 19.339 3.250 -9.364 1.00 93.06 98 VAL A O 1
ATOM 718 N N . THR A 1 99 ? 17.108 3.387 -9.030 1.00 93.12 99 THR A N 1
ATOM 719 C CA . THR A 1 99 ? 16.762 2.191 -9.801 1.00 93.12 99 THR A CA 1
ATOM 720 C C . THR A 1 99 ? 16.282 2.567 -11.206 1.00 93.12 99 THR A C 1
ATOM 722 O O . THR A 1 99 ? 15.333 3.335 -11.339 1.00 93.12 99 THR A O 1
ATOM 725 N N . PRO A 1 100 ? 16.901 2.038 -12.280 1.00 90.81 100 PRO A N 1
ATOM 726 C CA . PRO A 1 100 ? 16.488 2.350 -13.645 1.00 90.81 100 PRO A CA 1
ATOM 727 C C . PRO A 1 100 ? 15.001 2.069 -13.909 1.00 90.81 100 PRO A C 1
ATOM 729 O O . PRO A 1 100 ? 14.526 0.948 -13.740 1.00 90.81 100 PRO A O 1
ATOM 732 N N . GLY A 1 101 ? 14.284 3.082 -14.387 1.00 89.31 101 GLY A N 1
ATOM 733 C CA . GLY A 1 101 ? 12.856 3.046 -14.686 1.00 89.31 101 GLY A CA 1
ATOM 734 C C . GLY A 1 101 ? 11.936 3.453 -13.531 1.00 89.31 101 GLY A C 1
ATOM 735 O O . GLY A 1 101 ? 10.747 3.624 -13.797 1.00 89.31 101 GLY A O 1
ATOM 736 N N . SER A 1 102 ? 12.449 3.637 -12.306 1.00 93.06 102 SER A N 1
ATOM 737 C CA . SER A 1 102 ? 11.636 4.000 -11.127 1.00 93.06 102 SER A CA 1
ATOM 738 C C . SER A 1 102 ? 11.287 5.492 -11.077 1.00 93.06 102 SER A C 1
ATOM 740 O O . SER A 1 102 ? 10.255 5.913 -10.573 1.00 93.06 102 SER A O 1
ATOM 742 N N . GLY A 1 103 ? 12.112 6.338 -11.698 1.00 93.06 103 GLY A N 1
ATOM 743 C CA . GLY A 1 103 ? 11.933 7.784 -11.620 1.00 93.06 103 GLY A CA 1
ATOM 744 C C . GLY A 1 103 ? 12.252 8.327 -10.223 1.00 93.06 103 GLY A C 1
ATOM 745 O O . GLY A 1 103 ? 13.229 7.926 -9.603 1.00 93.06 103 GLY A O 1
ATOM 746 N N . ASN A 1 104 ? 11.510 9.340 -9.765 1.00 94.62 104 ASN A N 1
ATOM 747 C CA . ASN A 1 104 ? 11.685 9.864 -8.408 1.00 94.62 104 ASN A CA 1
ATOM 748 C C . ASN A 1 104 ? 10.635 9.239 -7.501 1.00 94.62 104 ASN A C 1
ATOM 750 O O . ASN A 1 104 ? 9.457 9.485 -7.733 1.00 94.62 104 ASN A O 1
ATOM 754 N N . GLY A 1 105 ? 11.066 8.610 -6.416 1.00 96.06 105 GLY A N 1
ATOM 755 C CA . GLY A 1 105 ? 10.176 8.084 -5.398 1.00 96.06 105 GLY A CA 1
ATOM 756 C C . GLY A 1 105 ? 9.706 9.107 -4.374 1.00 96.06 105 GLY A C 1
ATOM 757 O O . GLY A 1 105 ? 10.123 10.278 -4.323 1.00 96.06 105 GLY A O 1
ATOM 758 N N . ARG A 1 106 ? 8.853 8.622 -3.470 1.00 96.44 106 ARG A N 1
ATOM 759 C CA . ARG A 1 106 ? 8.371 9.385 -2.323 1.00 96.44 106 ARG A CA 1
ATOM 760 C C . ARG A 1 106 ? 8.046 8.489 -1.135 1.00 96.44 106 ARG A C 1
ATOM 762 O O . ARG A 1 106 ? 7.127 7.673 -1.164 1.00 96.44 106 ARG A O 1
ATOM 769 N N . LEU A 1 107 ? 8.747 8.759 -0.036 1.00 96.94 107 LEU A N 1
ATOM 770 C CA . LEU A 1 107 ? 8.465 8.180 1.275 1.00 96.94 107 LEU A CA 1
ATOM 771 C C . LEU A 1 107 ? 7.041 8.477 1.742 1.00 96.94 107 LEU A C 1
ATOM 773 O O . LEU A 1 107 ? 6.472 9.535 1.441 1.00 96.94 107 LEU A O 1
ATOM 777 N N . PHE A 1 108 ? 6.544 7.582 2.598 1.00 98.38 108 PHE A N 1
ATOM 778 C CA . PHE A 1 108 ? 5.349 7.792 3.397 1.00 98.38 108 PHE A CA 1
ATOM 779 C C . PHE A 1 108 ? 5.339 9.213 3.967 1.00 98.38 108 PHE A C 1
ATOM 781 O O . PHE A 1 108 ? 6.228 9.623 4.715 1.00 98.38 108 PHE A O 1
ATOM 788 N N . THR A 1 109 ? 4.315 9.969 3.596 1.00 98.38 109 THR A N 1
ATOM 789 C CA . THR A 1 109 ? 4.104 11.337 4.051 1.00 98.38 109 THR A CA 1
ATOM 790 C C . THR A 1 109 ? 2.650 11.480 4.461 1.00 98.38 109 THR A C 1
ATOM 792 O O . THR A 1 109 ? 1.759 11.439 3.612 1.00 98.38 109 THR A O 1
ATOM 795 N N . LEU A 1 110 ? 2.399 11.677 5.756 1.00 98.62 110 LEU A N 1
ATOM 796 C CA . LEU A 1 110 ? 1.058 11.986 6.246 1.00 98.62 110 LEU A CA 1
ATOM 797 C C . LEU A 1 110 ? 0.562 13.298 5.617 1.00 98.62 110 LEU A C 1
ATOM 799 O O . LEU A 1 110 ? 1.255 14.313 5.660 1.00 98.62 110 LEU A O 1
ATOM 803 N N . VAL A 1 111 ? -0.648 13.277 5.060 1.00 98.50 111 VAL A N 1
ATOM 804 C CA . VAL A 1 111 ? -1.327 14.459 4.510 1.00 98.50 111 VAL A CA 1
ATOM 805 C C . VAL A 1 111 ? -2.344 14.992 5.515 1.00 98.50 111 VAL A C 1
ATOM 807 O O . VAL A 1 111 ? -2.369 16.189 5.793 1.00 98.50 111 VAL A O 1
ATOM 810 N N . SER A 1 112 ? -3.182 14.116 6.073 1.00 98.62 112 SER A N 1
ATOM 811 C CA . SER A 1 112 ? -4.171 14.481 7.091 1.00 98.62 112 SER A CA 1
ATOM 812 C C . SER A 1 112 ? -4.651 13.269 7.895 1.00 98.62 112 SER A C 1
ATOM 814 O O . SER A 1 112 ? -4.454 12.120 7.498 1.00 98.62 112 SER A O 1
ATOM 816 N N . GLY A 1 113 ? -5.309 13.536 9.026 1.00 98.06 113 GLY A N 1
ATOM 817 C CA . GLY A 1 113 ? -5.833 12.504 9.919 1.00 98.06 113 GLY A CA 1
ATOM 818 C C . GLY A 1 113 ? -4.829 12.044 10.975 1.00 98.06 113 GLY A C 1
ATOM 819 O O . GLY A 1 113 ? -3.816 12.700 11.223 1.00 98.06 113 GLY A O 1
ATOM 820 N N . GLN A 1 114 ? -5.136 10.922 11.624 1.00 97.50 114 GLN A N 1
ATOM 821 C CA . GLN A 1 114 ? -4.264 10.315 12.628 1.00 97.50 114 GLN A CA 1
ATOM 822 C C . GLN A 1 114 ? -3.138 9.532 11.938 1.00 97.50 114 GLN A C 1
ATOM 824 O O . GLN A 1 114 ? -3.375 8.461 11.383 1.00 97.50 114 GLN A O 1
ATOM 829 N N . GLY A 1 115 ? -1.910 10.050 11.992 1.00 97.38 115 GLY A N 1
ATOM 830 C CA . GLY A 1 115 ? -0.731 9.329 11.506 1.00 97.38 115 GLY A CA 1
ATOM 831 C C . GLY A 1 115 ? -0.343 8.142 12.394 1.00 97.38 115 GLY A C 1
ATOM 832 O O . GLY A 1 115 ? -0.763 8.093 13.554 1.00 97.38 115 GLY A O 1
ATOM 833 N N . PRO A 1 116 ? 0.439 7.186 11.865 1.00 98.44 116 PRO A N 1
ATOM 834 C CA . PRO A 1 116 ? 0.986 6.088 12.651 1.00 98.44 116 PRO A CA 1
ATOM 835 C C . PRO A 1 116 ? 2.078 6.568 13.610 1.00 98.44 116 PRO A C 1
ATOM 837 O O . PRO A 1 116 ? 2.773 7.546 13.336 1.00 98.44 116 PRO A O 1
ATOM 840 N N . ASP A 1 117 ? 2.262 5.842 14.712 1.00 98.62 117 ASP A N 1
ATOM 841 C CA . ASP A 1 117 ? 3.394 6.046 15.624 1.00 98.62 117 ASP A CA 1
ATOM 842 C C . ASP A 1 117 ? 4.714 5.597 14.978 1.00 98.62 117 ASP A C 1
ATOM 844 O O . ASP A 1 117 ? 5.781 6.143 15.262 1.00 98.62 117 ASP A O 1
ATOM 848 N N . SER A 1 118 ? 4.644 4.604 14.090 1.00 98.56 118 SER A N 1
ATOM 849 C CA . SER A 1 118 ? 5.771 4.142 13.284 1.00 98.56 118 SER A CA 1
ATOM 850 C C . SER A 1 118 ? 5.308 3.545 11.957 1.00 98.56 118 SER A C 1
ATOM 852 O O . SER A 1 118 ? 4.209 3.001 11.837 1.00 98.56 118 SER A O 1
ATOM 854 N N . PHE A 1 119 ? 6.175 3.631 10.951 1.00 98.69 119 PHE A N 1
ATOM 855 C CA . PHE A 1 119 ? 6.002 2.969 9.665 1.00 98.69 119 PHE A CA 1
ATOM 856 C C . PHE A 1 119 ? 7.327 2.355 9.213 1.00 98.69 119 PHE A C 1
ATOM 858 O O . PHE A 1 119 ? 8.398 2.782 9.646 1.00 98.69 119 PHE A O 1
ATOM 865 N N . ASN A 1 120 ? 7.256 1.346 8.351 1.00 98.56 120 ASN A N 1
ATOM 866 C CA . ASN A 1 120 ? 8.427 0.662 7.823 1.00 98.56 120 ASN A CA 1
ATOM 867 C C . ASN A 1 120 ? 8.168 0.131 6.413 1.00 98.56 120 ASN A C 1
ATOM 869 O O . ASN A 1 120 ? 7.135 -0.501 6.178 1.00 98.56 120 ASN A O 1
ATOM 873 N N . TYR A 1 121 ? 9.147 0.324 5.530 1.00 98.50 121 TYR A N 1
ATOM 874 C CA . TYR A 1 121 ? 9.228 -0.356 4.243 1.00 98.50 121 TYR A CA 1
ATOM 875 C C . TYR A 1 121 ? 10.024 -1.656 4.397 1.00 98.50 121 TYR A C 1
ATOM 877 O O . TYR A 1 121 ? 11.068 -1.685 5.053 1.00 98.50 121 TYR A O 1
ATOM 885 N N . SER A 1 122 ? 9.520 -2.759 3.852 1.00 97.38 122 SER A N 1
ATOM 886 C CA . SER A 1 122 ? 10.153 -4.077 3.950 1.00 97.38 122 SER A CA 1
ATOM 887 C C . SER A 1 122 ? 10.009 -4.873 2.659 1.00 97.38 122 SER A C 1
ATOM 889 O O . SER A 1 122 ? 9.307 -4.468 1.737 1.00 97.38 122 SER A O 1
ATOM 891 N N . VAL A 1 123 ? 10.694 -6.019 2.611 1.00 96.56 123 VAL A N 1
ATOM 892 C CA . VAL A 1 123 ? 10.780 -6.895 1.435 1.00 96.56 123 VAL A CA 1
ATOM 893 C C . VAL A 1 123 ? 11.438 -6.163 0.257 1.00 96.56 123 VAL A C 1
ATOM 895 O O . VAL A 1 123 ? 10.742 -5.678 -0.631 1.00 96.56 123 VAL A O 1
ATOM 898 N N . PRO A 1 124 ? 12.777 -6.032 0.258 1.00 95.69 124 PRO A N 1
ATOM 899 C CA . PRO A 1 124 ? 13.498 -5.433 -0.861 1.00 95.69 124 PRO A CA 1
ATOM 900 C C . PRO A 1 124 ? 13.170 -6.150 -2.173 1.00 95.69 124 PRO A C 1
ATOM 902 O O . PRO A 1 124 ? 13.077 -7.381 -2.196 1.00 95.69 124 PRO A O 1
ATOM 905 N N . ILE A 1 125 ? 13.003 -5.383 -3.247 1.00 94.75 125 ILE A N 1
ATOM 906 C CA . ILE A 1 125 ? 12.768 -5.916 -4.594 1.00 94.75 125 ILE A CA 1
ATOM 907 C C . ILE A 1 125 ? 14.103 -6.224 -5.275 1.00 94.75 125 ILE A C 1
ATOM 909 O O . ILE A 1 125 ? 15.075 -5.506 -5.080 1.00 94.75 125 ILE A O 1
ATOM 913 N N . ASP A 1 126 ? 14.162 -7.292 -6.064 1.00 90.19 126 ASP A N 1
ATOM 914 C CA . ASP A 1 126 ? 15.408 -7.807 -6.650 1.00 90.19 126 ASP A CA 1
ATOM 915 C C . ASP A 1 126 ? 16.136 -6.791 -7.550 1.00 90.19 126 ASP A C 1
ATOM 917 O O . ASP A 1 126 ? 17.342 -6.592 -7.437 1.00 90.19 126 ASP A O 1
ATOM 921 N N . ILE A 1 127 ? 15.385 -6.047 -8.368 1.00 88.94 127 ILE A N 1
ATOM 922 C CA . ILE A 1 127 ? 15.930 -4.974 -9.224 1.00 88.94 127 ILE A CA 1
ATOM 923 C C . ILE A 1 127 ? 16.368 -3.719 -8.463 1.00 88.94 127 ILE A C 1
ATOM 925 O O . ILE A 1 127 ? 16.949 -2.812 -9.057 1.00 88.94 127 ILE A O 1
ATOM 929 N N . SER A 1 128 ? 16.047 -3.638 -7.172 1.00 91.25 128 SER A N 1
ATOM 930 C CA . SER A 1 128 ? 16.252 -2.449 -6.355 1.00 91.25 128 SER A CA 1
ATOM 931 C C . SER A 1 128 ? 17.732 -2.117 -6.202 1.00 91.25 128 SER A C 1
ATOM 933 O O . SER A 1 128 ? 18.553 -2.966 -5.856 1.00 91.25 128 SER A O 1
ATOM 935 N N . SER A 1 129 ? 18.060 -0.834 -6.327 1.00 92.25 129 SER A N 1
ATOM 936 C CA . SER A 1 129 ? 19.332 -0.262 -5.873 1.00 92.25 129 SER A CA 1
ATOM 937 C C . SER A 1 129 ? 19.254 0.246 -4.423 1.00 92.25 129 SER A C 1
ATOM 939 O O . SER A 1 129 ? 20.081 1.057 -4.000 1.00 92.25 129 SER A O 1
ATOM 941 N N . GLY A 1 130 ? 18.282 -0.251 -3.648 1.00 92.81 130 GLY A N 1
ATOM 942 C CA . GLY A 1 130 ? 18.082 0.038 -2.223 1.00 92.81 130 GLY A CA 1
ATOM 943 C C . GLY A 1 130 ? 16.886 0.942 -1.901 1.00 92.81 130 GLY A C 1
ATOM 944 O O . GLY A 1 130 ? 16.749 1.372 -0.758 1.00 92.81 130 GLY A O 1
ATOM 945 N N . ASP A 1 131 ? 16.043 1.237 -2.884 1.00 95.88 131 ASP A N 1
ATOM 946 C CA . ASP A 1 131 ? 14.920 2.184 -2.850 1.00 95.88 131 ASP A CA 1
ATOM 947 C C . ASP A 1 131 ? 13.546 1.529 -3.033 1.00 95.88 131 ASP A C 1
ATOM 949 O O . ASP A 1 131 ? 12.552 2.076 -2.548 1.00 95.88 131 ASP A O 1
ATOM 953 N N . LEU A 1 132 ? 13.499 0.367 -3.692 1.00 97.25 132 LEU A N 1
ATOM 954 C CA . LEU A 1 132 ? 12.273 -0.361 -4.009 1.00 97.25 132 LEU A CA 1
ATOM 955 C C . LEU A 1 132 ? 11.926 -1.449 -2.982 1.00 97.25 132 LEU A C 1
ATOM 957 O O . LEU A 1 132 ? 12.754 -2.321 -2.685 1.00 97.25 132 LEU A O 1
ATOM 961 N N . PHE A 1 133 ? 10.686 -1.423 -2.483 1.00 98.25 133 PHE A N 1
ATOM 962 C CA . PHE A 1 133 ? 10.182 -2.323 -1.439 1.00 98.25 133 PHE A CA 1
ATOM 963 C C . PHE A 1 133 ? 8.777 -2.855 -1.739 1.00 98.25 133 PHE A C 1
ATOM 965 O O . PHE A 1 133 ? 7.891 -2.120 -2.157 1.00 98.25 133 PHE A O 1
ATOM 972 N N . GLY A 1 134 ? 8.535 -4.128 -1.437 1.00 98.00 134 GLY A N 1
ATOM 973 C CA . GLY A 1 134 ? 7.253 -4.789 -1.675 1.00 98.00 134 GLY A CA 1
ATOM 974 C C . GLY A 1 134 ? 6.184 -4.545 -0.610 1.00 98.00 134 GLY A C 1
ATOM 975 O O . GLY A 1 134 ? 5.008 -4.810 -0.859 1.00 98.00 134 GLY A O 1
ATOM 976 N N . THR A 1 135 ? 6.565 -4.045 0.567 1.00 98.69 135 THR A N 1
ATOM 977 C CA . THR A 1 135 ? 5.633 -3.874 1.686 1.00 98.69 135 THR A CA 1
ATOM 978 C C . THR A 1 135 ? 5.819 -2.534 2.384 1.00 98.69 135 THR A C 1
ATOM 980 O O . THR A 1 135 ? 6.941 -2.147 2.706 1.00 98.69 135 THR A O 1
ATOM 983 N N . LEU A 1 136 ? 4.704 -1.875 2.708 1.00 98.88 136 LEU A N 1
ATOM 984 C CA . LEU A 1 136 ? 4.627 -0.768 3.662 1.00 98.88 136 LEU A CA 1
ATOM 985 C C . LEU A 1 136 ? 3.771 -1.203 4.853 1.00 98.88 136 LEU A C 1
ATOM 987 O O . LEU A 1 136 ? 2.604 -1.561 4.701 1.00 98.88 136 LEU A O 1
ATOM 991 N N . SER A 1 137 ? 4.346 -1.150 6.050 1.00 98.81 137 SER A N 1
ATOM 992 C CA . SER A 1 137 ? 3.644 -1.394 7.314 1.00 98.81 137 SER A CA 1
ATOM 993 C C . SER A 1 137 ? 3.556 -0.119 8.144 1.00 98.81 137 SER A C 1
ATOM 995 O O . SER A 1 137 ? 4.496 0.673 8.162 1.00 98.81 137 SER A O 1
ATOM 997 N N . MET A 1 138 ? 2.441 0.064 8.840 1.00 98.81 138 MET A N 1
ATOM 998 C CA . MET A 1 138 ? 2.148 1.189 9.726 1.00 98.81 138 MET A CA 1
ATOM 999 C C . MET A 1 138 ? 1.538 0.658 11.023 1.00 98.81 138 MET A C 1
ATOM 1001 O O . MET A 1 138 ? 0.718 -0.261 10.978 1.00 98.81 138 MET A O 1
ATOM 1005 N N . SER A 1 139 ? 1.908 1.228 12.170 1.00 98.62 139 SER A N 1
ATOM 1006 C CA . SER A 1 139 ? 1.374 0.814 13.473 1.00 98.62 139 SER A CA 1
ATOM 1007 C C . SER A 1 139 ? 1.017 1.979 14.387 1.00 98.62 139 SER A C 1
ATOM 1009 O O . SER A 1 139 ? 1.657 3.031 14.358 1.00 98.62 139 SER A O 1
ATOM 1011 N N . TRP A 1 140 ? 0.006 1.749 15.226 1.00 98.56 140 TRP A N 1
ATOM 1012 C CA . TRP A 1 140 ? -0.501 2.688 16.221 1.00 98.56 140 TRP A CA 1
ATOM 1013 C C . TRP A 1 140 ? -0.492 2.030 17.597 1.00 98.56 140 TRP A C 1
ATOM 1015 O O . TRP A 1 140 ? -1.159 1.026 17.820 1.00 98.56 140 TRP A O 1
ATOM 1025 N N . ASN A 1 141 ? 0.217 2.619 18.551 1.00 97.81 141 ASN A N 1
ATOM 1026 C CA . ASN A 1 141 ? 0.336 2.131 19.922 1.00 97.81 141 ASN A CA 1
ATOM 1027 C C . ASN A 1 141 ? -0.958 2.309 20.723 1.00 97.81 141 ASN A C 1
ATOM 1029 O O . ASN A 1 141 ? -1.171 1.603 21.704 1.00 97.81 141 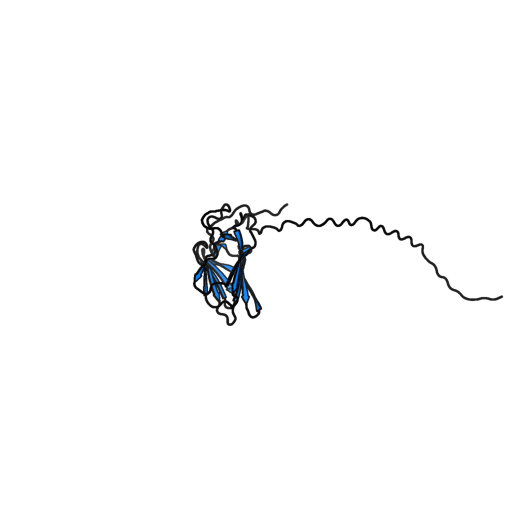ASN A O 1
ATOM 1033 N N . GLN A 1 142 ? -1.790 3.280 20.336 1.00 96.50 142 GLN A N 1
ATOM 1034 C CA . GLN A 1 142 ? -3.058 3.609 21.000 1.00 96.50 142 GLN A CA 1
ATOM 1035 C C . GLN A 1 142 ? -4.286 3.320 20.125 1.00 96.50 142 GLN A C 1
ATOM 1037 O O . GLN A 1 142 ? -5.395 3.712 20.480 1.00 96.50 142 GLN A O 1
ATOM 1042 N N . GLY A 1 143 ? -4.093 2.651 18.986 1.00 97.44 143 GLY A N 1
ATOM 1043 C CA . GLY A 1 143 ? -5.169 2.364 18.045 1.00 97.44 143 GLY A CA 1
ATOM 1044 C C . GLY A 1 143 ? -5.452 3.505 17.081 1.00 97.44 143 GLY A C 1
ATOM 1045 O O . GLY A 1 143 ? -5.420 4.681 17.444 1.00 97.44 143 GLY A O 1
ATOM 1046 N N . PHE A 1 144 ? -5.742 3.149 15.835 1.00 98.50 144 PHE A N 1
ATOM 1047 C CA . PHE A 1 144 ? -6.246 4.068 14.824 1.00 98.50 144 PHE A CA 1
ATOM 1048 C C . PHE A 1 144 ? -7.768 4.007 14.723 1.00 98.50 144 PHE A C 1
ATOM 1050 O O . PHE A 1 144 ? -8.361 2.924 14.726 1.00 98.50 144 PHE A O 1
ATOM 1057 N N . THR A 1 145 ? -8.383 5.185 14.586 1.00 97.75 145 THR A N 1
ATOM 1058 C CA . THR A 1 145 ? -9.802 5.343 14.249 1.00 97.75 145 THR A CA 1
ATOM 1059 C C . THR A 1 145 ? -10.008 6.502 13.271 1.00 97.75 145 THR A C 1
ATOM 1061 O O . THR A 1 145 ? -9.228 7.454 13.242 1.00 97.75 145 THR A O 1
ATOM 1064 N N . GLY A 1 146 ? -11.082 6.453 12.480 1.00 97.88 146 GLY A N 1
ATOM 1065 C CA . GLY A 1 146 ? -11.450 7.540 11.577 1.00 97.88 146 GLY A CA 1
ATOM 1066 C C . GLY A 1 146 ? -10.780 7.437 10.209 1.00 97.88 146 GLY A C 1
ATOM 1067 O O . GLY A 1 146 ? -10.787 6.378 9.588 1.00 97.88 146 GLY A O 1
ATOM 1068 N N . MET A 1 147 ? -10.265 8.558 9.705 1.00 98.44 147 MET A N 1
ATOM 1069 C CA . MET A 1 147 ? -9.714 8.676 8.353 1.00 98.44 147 MET A CA 1
ATOM 1070 C C . MET A 1 147 ? -8.257 9.142 8.409 1.00 98.44 147 MET A C 1
ATOM 1072 O O . MET A 1 147 ? -7.925 10.060 9.159 1.00 98.44 147 MET A O 1
ATOM 1076 N N . MET A 1 148 ? -7.411 8.538 7.577 1.00 98.69 148 MET A N 1
ATOM 1077 C CA . MET A 1 148 ? -6.043 8.969 7.299 1.00 98.69 148 MET A CA 1
ATOM 1078 C C . MET A 1 148 ? -5.868 9.160 5.796 1.00 98.69 148 MET A C 1
ATOM 1080 O O . MET A 1 148 ? -6.280 8.317 5.001 1.00 98.69 148 MET A O 1
ATOM 1084 N N . SER A 1 149 ? -5.212 10.253 5.421 1.00 98.75 149 SER A N 1
ATOM 1085 C CA . SER A 1 149 ? -4.733 10.505 4.066 1.00 98.75 149 SER A CA 1
ATOM 1086 C C . SER A 1 149 ? -3.214 10.586 4.083 1.00 98.75 149 SER A C 1
ATOM 1088 O O . SER A 1 149 ? -2.645 11.288 4.925 1.00 98.75 149 SER A O 1
ATOM 1090 N N . PHE A 1 150 ? -2.545 9.885 3.174 1.00 98.75 150 PHE A N 1
ATOM 1091 C CA . PHE A 1 150 ? -1.088 9.901 3.071 1.00 98.75 150 PHE A CA 1
ATOM 1092 C C . PHE A 1 150 ? -0.617 9.729 1.627 1.00 98.75 150 PHE A C 1
ATOM 1094 O O . PHE A 1 150 ? -1.347 9.225 0.777 1.00 98.75 150 PHE A O 1
ATOM 1101 N N . ILE A 1 151 ? 0.615 10.146 1.348 1.00 98.50 151 ILE A N 1
ATOM 1102 C CA . ILE A 1 151 ? 1.312 9.830 0.099 1.00 98.50 151 ILE A CA 1
ATOM 1103 C C . ILE A 1 151 ? 2.307 8.708 0.365 1.00 98.50 151 ILE A C 1
ATOM 1105 O O . ILE A 1 151 ? 3.017 8.757 1.366 1.00 98.50 151 ILE A O 1
ATOM 1109 N N . ALA A 1 152 ? 2.373 7.739 -0.536 1.00 98.25 152 ALA A N 1
ATOM 1110 C CA . ALA A 1 152 ? 3.452 6.768 -0.651 1.00 98.25 152 ALA A CA 1
ATOM 1111 C C . ALA A 1 152 ? 3.535 6.400 -2.129 1.00 98.25 152 ALA A C 1
ATOM 1113 O O . ALA A 1 152 ? 2.510 6.035 -2.713 1.00 98.25 152 ALA A O 1
ATOM 1114 N N . ASP A 1 153 ? 4.710 6.561 -2.728 1.00 98.38 153 ASP A N 1
ATOM 1115 C CA . ASP A 1 153 ? 4.851 6.325 -4.157 1.00 98.38 153 ASP A CA 1
ATOM 1116 C C . ASP A 1 153 ? 5.046 4.850 -4.482 1.00 98.38 153 ASP A C 1
ATOM 1118 O O . ASP A 1 153 ? 5.620 4.103 -3.689 1.00 98.38 153 ASP A O 1
ATOM 1122 N N . THR A 1 154 ? 4.552 4.447 -5.647 1.00 97.81 154 THR A N 1
ATOM 1123 C CA . THR A 1 154 ? 4.700 3.098 -6.170 1.00 97.81 154 THR A CA 1
ATOM 1124 C C . THR A 1 154 ? 5.014 3.109 -7.654 1.00 97.81 154 THR A C 1
ATOM 1126 O O . THR A 1 154 ? 4.488 3.932 -8.401 1.00 97.81 154 THR A O 1
ATOM 1129 N N . ASP A 1 155 ? 5.743 2.092 -8.088 1.00 96.69 155 ASP A N 1
ATOM 1130 C CA . ASP A 1 155 ? 6.056 1.804 -9.481 1.00 96.69 155 ASP A CA 1
ATOM 1131 C C . ASP A 1 155 ? 5.498 0.452 -9.897 1.00 96.69 155 ASP A C 1
ATOM 1133 O O . ASP A 1 155 ? 5.245 -0.426 -9.067 1.00 96.69 155 ASP A O 1
ATOM 1137 N N . SER A 1 156 ? 5.302 0.283 -11.200 1.00 94.69 156 SER A N 1
ATOM 1138 C CA . SER A 1 156 ? 4.708 -0.922 -11.771 1.00 94.69 156 SER A CA 1
ATOM 1139 C C . SER A 1 156 ? 5.759 -1.783 -12.459 1.00 94.69 156 SER A C 1
ATOM 1141 O O . SER A 1 156 ? 6.541 -1.294 -13.276 1.00 94.69 156 SER A O 1
ATOM 1143 N N . GLY A 1 157 ? 5.739 -3.085 -12.179 1.00 92.56 157 GLY A N 1
ATOM 1144 C CA . GLY A 1 157 ? 6.476 -4.085 -12.944 1.00 92.56 157 GLY A CA 1
ATOM 1145 C C . GLY A 1 157 ? 5.902 -4.268 -14.345 1.00 92.56 157 GLY A C 1
ATOM 1146 O O . GLY A 1 157 ? 4.889 -3.668 -14.719 1.00 92.56 157 GLY A O 1
ATOM 1147 N N . THR A 1 158 ? 6.548 -5.103 -15.152 1.00 86.81 158 THR A N 1
ATOM 1148 C CA . THR A 1 158 ? 6.012 -5.492 -16.464 1.00 86.81 158 THR A CA 1
ATOM 1149 C C . THR A 1 158 ? 5.243 -6.812 -16.351 1.00 86.81 158 THR A C 1
ATOM 1151 O O . THR A 1 158 ? 5.400 -7.548 -15.381 1.00 86.81 158 THR A O 1
ATOM 1154 N N . MET A 1 159 ? 4.380 -7.125 -17.322 1.00 84.50 159 MET A N 1
ATOM 1155 C CA . MET A 1 159 ? 3.619 -8.384 -17.306 1.00 84.50 159 MET A CA 1
ATOM 1156 C C . MET A 1 159 ? 4.502 -9.613 -17.576 1.00 84.50 159 MET A C 1
ATOM 1158 O O . MET A 1 159 ? 4.274 -10.665 -16.985 1.00 84.50 159 MET A O 1
ATOM 1162 N N . ASP A 1 160 ? 5.495 -9.475 -18.457 1.00 85.38 160 ASP A N 1
ATOM 1163 C CA . ASP A 1 160 ? 6.390 -10.571 -18.856 1.00 85.38 160 ASP A CA 1
ATOM 1164 C C . ASP A 1 160 ? 7.582 -10.742 -17.900 1.00 85.38 160 ASP A C 1
ATOM 1166 O O . ASP A 1 160 ? 8.285 -11.750 -17.953 1.00 85.38 160 ASP A O 1
ATOM 1170 N N . ASP A 1 161 ? 7.793 -9.755 -17.030 1.00 83.00 161 ASP A N 1
ATOM 1171 C CA . ASP A 1 161 ? 8.898 -9.668 -16.083 1.00 83.00 161 ASP A CA 1
ATOM 1172 C C . ASP A 1 161 ? 8.398 -8.979 -14.793 1.00 83.00 161 ASP A C 1
ATOM 1174 O O . ASP A 1 161 ? 8.615 -7.774 -14.601 1.00 83.00 161 ASP A O 1
ATOM 1178 N N . PRO A 1 162 ? 7.590 -9.690 -13.978 1.00 89.06 162 PRO A N 1
ATOM 1179 C CA . PRO A 1 162 ? 6.930 -9.119 -12.810 1.00 89.06 162 PRO A CA 1
ATOM 1180 C C . PRO A 1 162 ? 7.912 -8.873 -11.665 1.00 89.06 162 PRO A C 1
ATOM 1182 O O . PRO A 1 162 ? 8.924 -9.558 -11.546 1.00 89.06 162 PRO A O 1
ATOM 1185 N N . VAL A 1 163 ? 7.583 -7.934 -10.777 1.00 91.50 163 VAL A N 1
ATOM 1186 C CA . VAL A 1 163 ? 8.404 -7.639 -9.597 1.00 91.50 163 VAL A CA 1
ATOM 1187 C C . VAL A 1 163 ? 8.540 -8.870 -8.702 1.00 91.50 163 VAL A C 1
ATOM 1189 O O . VAL A 1 163 ? 7.565 -9.558 -8.388 1.00 91.50 163 VAL A O 1
ATOM 1192 N N . THR A 1 164 ? 9.763 -9.126 -8.247 1.00 91.69 164 THR A N 1
ATOM 1193 C CA . THR A 1 164 ? 10.086 -10.230 -7.344 1.00 91.69 164 THR A CA 1
ATOM 1194 C C . THR A 1 164 ? 10.859 -9.719 -6.128 1.00 91.69 164 THR A C 1
ATOM 1196 O O . THR A 1 164 ? 11.693 -8.818 -6.253 1.00 91.69 164 THR A O 1
ATOM 1199 N N . PRO A 1 165 ? 10.611 -10.268 -4.926 1.00 92.31 165 PRO A N 1
ATOM 1200 C CA . PRO A 1 165 ? 11.479 -10.039 -3.776 1.00 92.31 165 PRO A CA 1
ATOM 1201 C C . PRO A 1 165 ? 12.911 -10.505 -4.047 1.00 92.31 165 PRO A C 1
ATOM 1203 O O . PRO A 1 165 ? 13.113 -11.487 -4.762 1.00 92.31 165 PRO A O 1
ATOM 1206 N N . VAL A 1 166 ? 13.889 -9.873 -3.395 1.00 88.00 166 VAL A N 1
ATOM 1207 C CA . VAL A 1 166 ? 15.249 -10.421 -3.293 1.00 88.00 166 VAL A CA 1
ATOM 1208 C C . VAL A 1 166 ? 15.163 -11.813 -2.665 1.00 88.00 166 VAL A C 1
ATOM 1210 O O . VAL A 1 166 ? 14.690 -11.962 -1.532 1.00 88.00 166 VAL A O 1
ATOM 1213 N N . GLU A 1 167 ? 15.630 -12.839 -3.379 1.00 81.88 167 GLU A N 1
ATOM 1214 C CA . GLU A 1 167 ? 15.728 -14.176 -2.800 1.00 81.88 167 GLU A CA 1
ATOM 1215 C C . GLU A 1 167 ? 16.756 -14.183 -1.658 1.00 81.88 167 GLU A C 1
ATOM 1217 O O . GLU A 1 167 ? 17.837 -13.596 -1.781 1.00 81.88 167 GLU A O 1
ATOM 1222 N N . PRO A 1 168 ? 16.470 -14.863 -0.532 1.00 73.19 168 PRO A N 1
ATOM 1223 C CA . PRO A 1 168 ? 17.473 -15.038 0.503 1.00 73.19 168 PRO A CA 1
ATOM 1224 C C . PRO A 1 168 ? 18.663 -15.796 -0.088 1.00 73.19 168 PRO A C 1
ATOM 1226 O O . PRO A 1 168 ? 18.498 -16.860 -0.685 1.00 73.19 168 PRO A O 1
ATOM 1229 N N . THR A 1 169 ? 19.878 -15.273 0.102 1.00 66.81 169 THR A N 1
ATOM 1230 C CA . THR A 1 169 ? 21.090 -15.987 -0.310 1.00 66.81 169 THR A CA 1
ATOM 1231 C C . THR A 1 169 ? 21.086 -17.370 0.344 1.00 66.81 169 THR A C 1
ATOM 1233 O O . THR A 1 169 ? 20.993 -17.426 1.578 1.00 66.81 169 THR A O 1
ATOM 1236 N N . PRO A 1 170 ? 21.177 -18.476 -0.418 1.00 66.00 170 PRO A N 1
ATOM 1237 C CA . PRO A 1 170 ? 21.161 -19.806 0.167 1.00 66.00 170 PRO A CA 1
ATOM 1238 C C . PRO A 1 170 ? 22.312 -19.920 1.165 1.00 66.00 170 PRO A C 1
ATOM 1240 O O . PRO A 1 170 ? 23.480 -19.743 0.814 1.00 66.00 170 PRO A O 1
ATOM 1243 N N . VAL A 1 171 ? 21.974 -20.178 2.428 1.00 70.69 171 VAL A N 1
ATOM 1244 C CA . VAL A 1 171 ? 22.971 -20.473 3.457 1.00 70.69 171 VAL A CA 1
ATOM 1245 C C . VAL A 1 171 ? 23.652 -21.777 3.040 1.00 70.69 171 VAL A C 1
ATOM 1247 O O . VAL A 1 171 ? 22.941 -22.756 2.804 1.00 70.69 171 VAL A O 1
ATOM 1250 N N . PRO A 1 172 ? 24.992 -21.836 2.923 1.00 63.88 172 PRO A N 1
ATOM 1251 C CA . PRO A 1 172 ? 25.670 -23.097 2.673 1.00 63.88 172 PRO A CA 1
ATOM 1252 C C . PRO A 1 172 ? 25.303 -24.077 3.788 1.00 63.88 172 PRO A C 1
ATOM 1254 O O . PRO A 1 172 ? 25.649 -23.853 4.949 1.00 63.88 172 PRO A O 1
ATOM 1257 N N . GLU A 1 173 ? 24.579 -25.143 3.444 1.00 66.12 173 GLU A N 1
ATOM 1258 C CA . GLU A 1 173 ? 24.351 -26.271 4.345 1.00 66.12 173 GLU A CA 1
ATOM 1259 C C . GLU A 1 173 ? 25.724 -26.712 4.878 1.00 66.12 173 GLU A C 1
ATOM 1261 O O . GLU A 1 173 ? 26.626 -26.979 4.071 1.00 66.12 173 GLU A O 1
ATOM 1266 N N . PRO A 1 174 ? 25.945 -26.776 6.205 1.00 58.06 174 PRO A N 1
ATOM 1267 C CA . PRO A 1 174 ? 27.165 -27.369 6.710 1.00 58.06 174 PRO A CA 1
ATOM 1268 C C . PRO A 1 174 ? 27.168 -28.811 6.211 1.00 58.06 174 PRO A C 1
ATOM 1270 O O . PRO A 1 174 ? 26.293 -29.597 6.577 1.00 58.06 174 PRO A O 1
ATOM 1273 N N . THR A 1 175 ? 28.129 -29.155 5.350 1.00 60.66 175 THR A N 1
ATOM 1274 C CA . THR A 1 175 ? 28.383 -30.530 4.920 1.00 60.66 175 THR A CA 1
ATOM 1275 C C . THR A 1 175 ? 28.605 -31.375 6.163 1.00 60.66 175 THR A C 1
ATOM 1277 O O . THR A 1 175 ? 29.713 -31.475 6.689 1.00 60.66 175 THR A O 1
ATOM 1280 N N . SER A 1 176 ? 27.521 -31.956 6.662 1.00 53.66 176 SER A N 1
ATOM 1281 C CA . SER A 1 176 ? 27.543 -32.948 7.712 1.00 53.66 176 SER A CA 1
ATOM 1282 C C . SER A 1 176 ? 28.217 -34.155 7.088 1.00 53.66 176 SER A C 1
ATOM 1284 O O . SER A 1 176 ? 27.637 -34.836 6.245 1.00 53.66 176 SER A O 1
ATOM 1286 N N . VAL A 1 177 ? 29.482 -34.365 7.442 1.00 50.78 177 VAL A N 1
ATOM 1287 C CA . VAL A 1 177 ? 30.261 -35.550 7.095 1.00 50.78 177 VAL A CA 1
ATOM 1288 C C . VAL A 1 177 ? 29.584 -36.757 7.756 1.00 50.78 177 VAL A C 1
ATOM 1290 O O . VAL A 1 177 ? 29.964 -37.211 8.829 1.00 50.78 177 VAL A O 1
ATOM 1293 N N . LEU A 1 178 ? 28.529 -37.267 7.122 1.00 51.69 178 LEU A N 1
ATOM 1294 C CA . LEU A 1 178 ? 27.962 -38.587 7.365 1.00 51.69 178 LEU A CA 1
ATOM 1295 C C . LEU A 1 178 ? 28.868 -39.598 6.658 1.00 51.69 178 LEU A C 1
ATOM 1297 O O . LEU A 1 178 ? 28.601 -40.042 5.546 1.00 51.69 178 LEU A O 1
ATOM 1301 N N . GLY A 1 179 ? 29.988 -39.922 7.303 1.00 48.41 179 GLY A N 1
ATOM 1302 C CA . GLY A 1 179 ? 30.945 -40.909 6.822 1.00 48.41 179 GLY A CA 1
ATOM 1303 C C . GLY A 1 179 ? 31.516 -41.736 7.969 1.00 48.41 179 GLY A C 1
ATOM 1304 O O . GLY A 1 179 ? 32.421 -41.278 8.652 1.00 48.41 179 GLY A O 1
ATOM 1305 N N . LEU A 1 180 ? 31.015 -42.974 8.088 1.00 43.34 180 LEU A N 1
ATOM 1306 C CA . LEU A 1 180 ? 31.561 -44.135 8.819 1.00 43.34 180 LEU A CA 1
ATOM 1307 C C . LEU A 1 180 ? 31.174 -44.331 10.299 1.00 43.34 180 LEU A C 1
ATOM 1309 O O . LEU A 1 180 ? 32.017 -44.372 11.189 1.00 43.34 180 LEU A O 1
ATOM 1313 N N . LEU A 1 181 ? 29.903 -44.675 10.531 1.00 44.72 181 LEU A N 1
ATOM 1314 C CA . LEU A 1 181 ? 29.552 -45.727 11.497 1.00 44.72 181 LEU A CA 1
ATOM 1315 C C . LEU A 1 181 ? 29.435 -47.053 10.729 1.00 44.72 181 LEU A C 1
ATOM 1317 O O . LEU A 1 181 ? 28.375 -47.399 10.212 1.00 44.72 181 LEU A O 1
ATOM 1321 N N . ALA A 1 182 ? 30.546 -47.781 10.600 1.00 49.06 182 ALA A N 1
ATOM 1322 C CA . ALA A 1 182 ? 30.535 -49.149 10.087 1.00 49.06 182 ALA A CA 1
ATOM 1323 C C . ALA A 1 182 ? 30.110 -50.103 11.215 1.00 49.06 182 ALA A C 1
ATOM 1325 O O . ALA A 1 182 ? 30.889 -50.429 12.107 1.00 49.06 182 ALA A O 1
ATOM 1326 N N . VAL A 1 183 ? 28.850 -50.534 11.173 1.00 53.53 183 VAL A N 1
ATOM 1327 C CA . VAL A 1 183 ? 28.314 -51.627 11.990 1.00 53.53 183 VAL A CA 1
ATOM 1328 C C . VAL A 1 183 ? 28.775 -52.952 11.381 1.00 53.53 183 VAL A C 1
ATOM 1330 O O . VAL A 1 183 ? 28.321 -53.321 10.301 1.00 53.53 183 VAL A O 1
ATOM 1333 N N . SER A 1 184 ? 29.638 -53.701 12.068 1.00 45.69 184 SER A N 1
ATOM 1334 C CA . SER A 1 184 ? 29.853 -55.127 11.796 1.00 45.69 184 SER A CA 1
ATOM 1335 C C . SER A 1 184 ? 29.122 -55.965 12.844 1.00 45.69 184 SER A C 1
ATOM 1337 O O . SER A 1 184 ? 29.655 -56.344 13.883 1.00 45.69 184 SER A O 1
ATOM 1339 N N . ALA A 1 185 ? 27.856 -56.262 12.553 1.00 43.94 185 ALA A N 1
ATOM 1340 C CA . ALA A 1 185 ? 27.105 -57.308 13.229 1.00 43.94 185 ALA A CA 1
ATOM 1341 C C . ALA A 1 185 ? 27.458 -58.665 12.595 1.00 43.94 185 ALA A C 1
ATOM 1343 O O . ALA A 1 185 ? 27.008 -58.971 11.495 1.00 43.94 185 ALA A O 1
ATOM 1344 N N . PHE A 1 186 ? 28.230 -59.497 13.297 1.00 45.34 186 PHE A N 1
ATOM 1345 C CA . PHE A 1 186 ? 28.229 -60.946 13.078 1.00 45.34 186 PHE A CA 1
ATOM 1346 C C . PHE A 1 186 ? 27.475 -61.605 14.232 1.00 45.34 186 PHE A C 1
ATOM 1348 O O . PHE A 1 186 ? 28.029 -61.877 15.293 1.00 45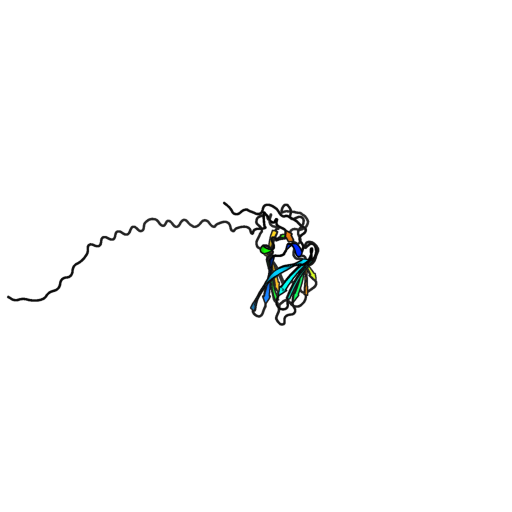.34 186 PHE A O 1
ATOM 1355 N N . GLY A 1 187 ? 26.181 -61.840 14.015 1.00 38.28 187 GLY A N 1
ATOM 1356 C CA . GLY A 1 187 ? 25.412 -62.814 14.777 1.00 38.28 187 GLY A CA 1
ATOM 1357 C C . GLY A 1 187 ? 25.555 -64.185 14.119 1.00 38.28 187 GLY A C 1
ATOM 1358 O O . GLY A 1 187 ? 25.152 -64.357 12.972 1.00 38.28 187 GLY A O 1
ATOM 1359 N N . ALA A 1 188 ? 26.105 -65.161 14.839 1.00 44.00 188 ALA A N 1
ATOM 1360 C CA . ALA A 1 188 ? 25.900 -66.574 14.541 1.00 44.00 188 ALA A CA 1
ATOM 1361 C C . ALA A 1 188 ? 24.802 -67.097 15.477 1.00 44.00 188 ALA A C 1
ATOM 1363 O O . ALA A 1 188 ? 24.839 -66.895 16.691 1.00 44.00 188 ALA A O 1
ATOM 1364 N N . ALA A 1 189 ? 23.781 -67.690 14.871 1.00 41.88 189 ALA A N 1
ATOM 1365 C CA . ALA A 1 189 ? 22.491 -67.986 15.462 1.00 41.88 189 ALA A CA 1
ATOM 1366 C C . ALA A 1 189 ? 22.445 -69.298 16.272 1.00 41.88 189 ALA A C 1
ATOM 1368 O O . ALA A 1 189 ? 23.092 -70.282 15.933 1.00 41.88 189 ALA A O 1
ATOM 1369 N N . SER A 1 190 ? 21.565 -69.290 17.281 1.00 47.00 190 SER A N 1
ATOM 1370 C CA . SER A 1 190 ? 20.589 -70.336 17.645 1.00 47.00 190 SER A CA 1
ATOM 1371 C C . SER A 1 190 ? 21.040 -71.799 17.808 1.00 47.00 190 SER A C 1
ATOM 1373 O O . SER A 1 190 ? 21.379 -72.475 16.845 1.00 47.00 190 SER A O 1
ATOM 1375 N N . THR A 1 191 ? 20.732 -72.411 18.954 1.00 41.69 191 THR A N 1
ATOM 1376 C CA . THR A 1 191 ? 19.446 -73.119 19.152 1.00 41.69 191 THR A CA 1
ATOM 1377 C C . THR A 1 191 ? 19.359 -73.744 20.545 1.00 41.69 191 THR A C 1
ATOM 1379 O O . THR A 1 191 ? 20.269 -74.397 21.041 1.00 41.69 191 THR A O 1
ATOM 1382 N N . TRP A 1 192 ? 18.203 -73.543 21.168 1.00 44.41 192 TRP A N 1
ATOM 1383 C CA . TRP A 1 192 ? 17.770 -74.149 22.419 1.00 44.41 192 TRP A CA 1
ATOM 1384 C C . TRP A 1 192 ? 16.968 -75.418 22.080 1.00 44.41 192 TRP A C 1
ATOM 1386 O O . TRP A 1 192 ? 16.030 -75.347 21.285 1.00 44.41 192 TRP A O 1
ATOM 1396 N N . LYS A 1 193 ? 17.281 -76.567 22.690 1.00 47.09 193 LYS A N 1
ATOM 1397 C CA . LYS A 1 193 ? 16.375 -77.729 22.759 1.00 47.09 193 LYS A CA 1
ATOM 1398 C C . LYS A 1 193 ? 16.392 -78.315 24.172 1.00 47.09 193 LYS A C 1
ATOM 1400 O O . LYS A 1 193 ? 17.401 -78.837 24.629 1.00 47.09 193 LYS A O 1
ATOM 1405 N N . ARG A 1 194 ? 15.242 -78.226 24.849 1.00 51.72 194 ARG A N 1
ATOM 1406 C CA . ARG A 1 194 ? 14.892 -78.967 26.075 1.00 51.72 194 ARG A CA 1
ATOM 1407 C C . ARG A 1 194 ? 14.635 -80.444 25.751 1.00 51.72 194 ARG A C 1
ATOM 1409 O O . ARG A 1 194 ? 13.912 -80.701 24.789 1.00 51.72 194 ARG A O 1
ATOM 1416 N N . LYS A 1 195 ? 15.014 -81.366 26.647 1.00 41.06 195 LYS A N 1
ATOM 1417 C CA . LYS A 1 195 ? 14.068 -82.295 27.308 1.00 41.06 195 LYS A CA 1
ATOM 1418 C C . LYS A 1 195 ? 14.715 -83.110 28.440 1.00 41.06 195 LYS A C 1
ATOM 1420 O O . LYS A 1 195 ? 15.894 -83.423 28.404 1.00 41.06 195 LYS A O 1
ATOM 1425 N N . HIS A 1 196 ? 13.869 -83.392 29.426 1.00 46.16 196 HIS A N 1
ATOM 1426 C CA . HIS A 1 196 ? 14.036 -84.210 30.630 1.00 46.16 196 HIS A CA 1
ATOM 1427 C C . HIS A 1 196 ? 14.223 -85.719 30.349 1.00 46.16 196 HIS A C 1
ATOM 1429 O O . HIS A 1 196 ? 13.713 -86.198 29.340 1.00 46.16 196 HIS A O 1
ATOM 1435 N N . GLN A 1 197 ? 14.775 -86.414 31.364 1.00 40.22 197 GLN A N 1
ATOM 1436 C CA . GLN A 1 197 ? 14.580 -87.828 31.775 1.00 40.22 197 GLN A CA 1
ATOM 1437 C C . GLN A 1 197 ? 15.167 -88.970 30.916 1.00 40.22 197 GLN A C 1
ATOM 1439 O O . GLN A 1 197 ? 14.707 -89.197 29.806 1.00 40.22 197 GLN A O 1
ATOM 1444 N N . GLN A 1 198 ? 16.086 -89.767 31.491 1.00 40.31 198 GLN A N 1
ATOM 1445 C CA . GLN A 1 198 ? 15.816 -91.106 32.073 1.00 40.31 198 GLN A CA 1
ATOM 1446 C C . GLN A 1 198 ? 17.104 -91.784 32.601 1.00 40.31 198 GLN A C 1
ATOM 1448 O O . GLN A 1 198 ? 18.111 -91.825 31.904 1.00 40.31 198 GLN A O 1
ATOM 1453 N N . ASP A 1 199 ? 17.021 -92.271 33.843 1.00 43.94 199 ASP A N 1
ATOM 1454 C CA . ASP A 1 199 ? 17.474 -93.568 34.383 1.00 43.94 199 ASP A CA 1
ATOM 1455 C C . ASP A 1 199 ? 18.801 -94.197 33.899 1.00 43.94 199 ASP A C 1
ATOM 1457 O O . ASP A 1 199 ? 18.875 -94.757 32.806 1.00 43.94 199 ASP A O 1
ATOM 1461 N N . ASN A 1 200 ? 19.821 -94.201 34.770 1.00 43.09 200 ASN A N 1
ATOM 1462 C CA . ASN A 1 200 ? 20.302 -95.379 35.529 1.00 43.09 200 ASN A CA 1
ATOM 1463 C C . ASN A 1 200 ? 21.519 -95.026 36.396 1.00 43.09 200 ASN A C 1
ATOM 1465 O O . ASN A 1 200 ? 22.466 -94.406 35.862 1.00 43.09 200 ASN A O 1
#

Foldseek 3Di:
DPPFAFDAFPALFDALQLQFQKWKKWAFPVGDIDIFTWHAPDPFKIKTDDDQKIWMTGGGLQPTKIKIAGDDPTFTFKMKIFRQRSLKWWFPAADDDPQPRNGGFHDKFWPDDDAAPDKDFDQAWRSDPPGIGRMIMGGHPVGDHGMTIIGIHMTHGDPVRGIDGDDDDDDPDPPPPPDDPDDDDDDDDDDDDDDDDDDD

Secondary structure (DSSP, 8-state):
--------EEES--BTTTTTT-EEEEEETTS-EEEEE-EE-SSSEEEEEETTEEEEEESBTTTSPEEEEE--SS-EEEEEEE-GGGTEEEE---SS--STTT-S----EEEEE---SEEEEEEEBTT-SS-EEEEEEEEEEEEE-EEEEEE--EEEE-SSS---BPPPPPP---------------PPP-----------

Radius of gyration: 28.75 Å; chains: 1; bounding box: 48×110×54 Å

Sequence (200 aa):
APPLQATTLSSASTSGYHMAGTEVTVNFFSGGSETVSWIATDSMTGIASGTNWSMSQSNNTFSGPWIFNYSGLDSVASLMINVIPGNTTFDTISGREVTPGSGNGRLFTLVSGQGPDSFNYSVPIDISSGDLFGTLSMSWNQGFTGMMSFIADTDSGTMDDPVTPVEPTPVPEPTSVLGLLAVSAFGAASTWKRKHQQDN

pLDDT: mean 86.71, std 18.93, range [38.28, 98.88]